Protein AF-A0A5N5G981-F1 (afdb_monomer)

Mean predicted aligned error: 12.9 Å

Nearest PDB structures (foldseek):
  8zf0-assembly1_B  TM=5.538E-01  e=7.766E-05  Oryza sativa Japonica Group
  6q6z-assembly1_A  TM=5.822E-01  e=3.399E-04  Arabidopsis thaliana
  8zwa-assembly1_B  TM=5.893E-01  e=8.242E-04  Arabidopsis thaliana
  8yn1-assembly1_A  TM=5.276E-01  e=4.058E-04  Arabidopsis thaliana
  8zw9-assembly1_B  TM=5.228E-01  e=4.844E-04  Arabidopsis thaliana

Organism: NCBI:txid2448454

Secondary structure (DSSP, 8-state):
-EEETTEEE-HHHHHHHHHHHHHHHHHHHHHHHHTTT-S-EEEEEETHHHHHHHHHHHHHHH-GGGGT---GGGEEEEEES----EEHHHHHHTTTTEEEEEETT-SGGG--S-HHHHHHTGGGHHHHHHHHHHHHHTS-HHHHHT-TT-EE--SEEEEEE---TT--S----EEEEE-S-TTT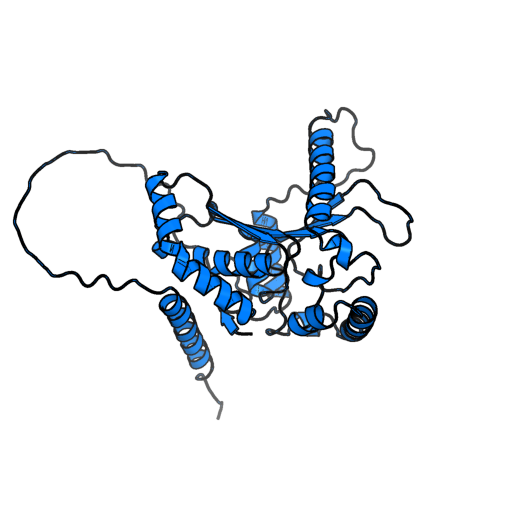T-S----TTHHHHTSHHHHHHHHHHHHHHHHHHHHS---S--SS--------HHHHHHHHHHHHHHTT-TT---TTS---S----PPPPPP--------------------HHHHHHHHHHHHHHHHHHTT-S----

Foldseek 3Di:
DDDFPLADWDPVLLVLLQVCCQVCLVVQLCVCVVVPVPAAAEFEDAEASLLNSLSNLVLCLVCVVSSNNRHNQRAAYERELYAQTIFLLQQLVCQNRYEYEFEDQAQRQQAQDDPVVCVVCVVVNLVVLVVRLVVLVPDDPLNQQQDRNRGGDHHKYWYWYQDDPPDDDGHQTDTDIDRCFPCPSNHRDRDPCNVVRSDPVNSVVSVVSNVVVVVVVVPDPCPDDDPDPDPDPPDDPVNRSQVRLVRSVVSVRRSRDHPPVDDDPPPDDDDDDDDDDDDDDDDDDDDDDDPPPDRVCVVSVVSSVVVVVVVVVVVPDDDDD

Radius of gyration: 23.29 Å; Cα contacts (8 Å, |Δi|>4): 456; chains: 1; bounding box: 64×63×79 Å

Structure (mmCIF, N/CA/C/O backbone):
data_AF-A0A5N5G981-F1
#
_entry.id   AF-A0A5N5G981-F1
#
loop_
_atom_site.group_PDB
_atom_site.id
_atom_site.type_symbol
_atom_site.label_atom_id
_atom_site.label_alt_id
_atom_site.label_comp_id
_atom_site.label_asym_id
_atom_site.label_entity_id
_atom_site.label_seq_id
_atom_site.pdbx_PDB_ins_code
_atom_site.Cartn_x
_atom_site.Cartn_y
_atom_site.Cartn_z
_atom_site.occupancy
_atom_site.B_iso_or_equiv
_atom_site.auth_seq_id
_atom_site.auth_comp_id
_atom_site.auth_asym_id
_atom_site.auth_atom_id
_atom_site.pdbx_PDB_model_num
ATOM 1 N N . MET A 1 1 ? 10.216 -9.646 10.677 1.00 73.81 1 MET A N 1
ATOM 2 C CA . MET A 1 1 ? 8.779 -9.770 10.333 1.00 73.81 1 MET A CA 1
ATOM 3 C C . MET A 1 1 ? 8.029 -10.200 11.578 1.00 73.81 1 MET A C 1
ATOM 5 O O . MET A 1 1 ? 8.658 -10.778 12.456 1.00 73.81 1 MET A O 1
ATOM 9 N N . GLN A 1 2 ? 6.739 -9.904 11.667 1.00 81.94 2 GLN A N 1
ATOM 10 C CA . GLN A 1 2 ? 5.900 -10.198 12.829 1.00 81.94 2 GLN A CA 1
ATOM 11 C C . GLN A 1 2 ? 4.542 -10.714 12.356 1.00 81.94 2 GLN A C 1
ATOM 13 O O . GLN A 1 2 ? 4.050 -10.233 11.341 1.00 81.94 2 GLN A O 1
ATOM 18 N N . MET A 1 3 ? 3.978 -11.709 13.040 1.00 84.50 3 MET A N 1
ATOM 19 C CA . MET A 1 3 ? 2.654 -12.245 12.707 1.00 84.50 3 MET A CA 1
ATOM 20 C C . MET A 1 3 ? 1.572 -11.270 13.181 1.00 84.50 3 MET A C 1
ATOM 22 O O . MET A 1 3 ? 1.704 -10.740 14.283 1.00 84.50 3 MET A O 1
ATOM 26 N N . PHE A 1 4 ? 0.578 -10.978 12.346 1.00 84.00 4 PHE A N 1
ATOM 27 C CA . PHE A 1 4 ? -0.475 -10.005 12.626 1.00 84.00 4 PHE A CA 1
ATOM 28 C C . PHE A 1 4 ? -1.693 -10.246 11.723 1.00 84.00 4 PHE A C 1
ATOM 30 O O . PHE A 1 4 ? -1.530 -10.337 10.506 1.00 84.00 4 PHE A O 1
ATOM 37 N N . ASP A 1 5 ? -2.886 -10.325 12.314 1.00 82.38 5 ASP A N 1
ATOM 38 C CA . ASP A 1 5 ? -4.176 -10.536 11.637 1.00 82.38 5 ASP A CA 1
ATOM 39 C C . ASP A 1 5 ? -4.194 -11.770 10.711 1.00 82.38 5 ASP A C 1
ATOM 41 O O . ASP A 1 5 ? -4.632 -11.743 9.564 1.00 82.38 5 ASP A O 1
ATOM 45 N N . GLY A 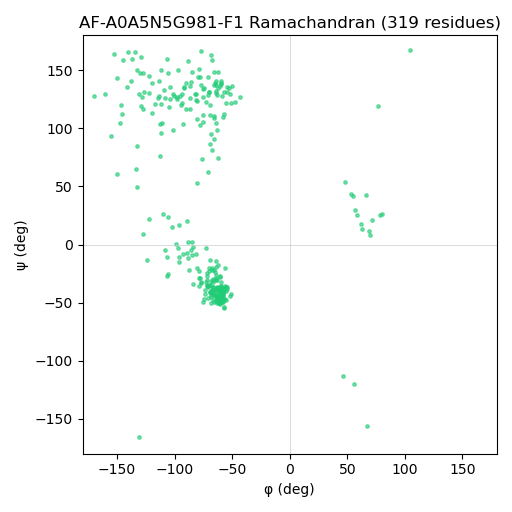1 6 ? -3.625 -12.875 11.188 1.00 83.06 6 GLY A N 1
ATOM 46 C CA . GLY A 1 6 ? -3.488 -14.104 10.409 1.00 83.06 6 GLY A CA 1
ATOM 47 C C . GLY A 1 6 ? -2.493 -14.000 9.248 1.00 83.06 6 GLY A C 1
ATOM 48 O O . GLY A 1 6 ? -2.450 -14.886 8.406 1.00 83.06 6 GLY A O 1
ATOM 49 N N . GLY A 1 7 ? -1.677 -12.950 9.162 1.00 87.44 7 GLY A N 1
ATOM 50 C CA . GLY A 1 7 ? -0.614 -12.801 8.166 1.00 87.44 7 GLY A CA 1
ATOM 51 C C . GLY A 1 7 ? 0.726 -12.407 8.779 1.00 87.44 7 GLY A C 1
ATOM 52 O O . GLY A 1 7 ? 0.932 -12.498 9.987 1.00 87.44 7 GLY A O 1
ATOM 53 N N . TYR A 1 8 ? 1.660 -11.959 7.942 1.00 90.81 8 TYR A N 1
ATOM 54 C CA . TYR A 1 8 ? 2.961 -11.438 8.359 1.00 90.81 8 TYR A CA 1
ATOM 55 C C . TYR A 1 8 ? 3.126 -9.994 7.911 1.00 90.81 8 TYR A C 1
ATOM 57 O O . TYR A 1 8 ? 2.806 -9.640 6.784 1.00 90.81 8 TYR A O 1
ATOM 65 N N . VAL A 1 9 ? 3.699 -9.161 8.771 1.00 92.44 9 VAL A N 1
ATOM 66 C CA . VAL A 1 9 ? 3.981 -7.753 8.484 1.00 92.44 9 VAL A CA 1
ATOM 67 C C . VAL A 1 9 ? 5.429 -7.388 8.795 1.00 92.44 9 VAL A C 1
ATOM 69 O O . VAL A 1 9 ? 6.156 -8.090 9.517 1.00 92.44 9 VAL A O 1
ATOM 72 N N . HIS A 1 10 ? 5.892 -6.274 8.234 1.00 91.44 10 HIS A N 1
ATOM 73 C CA . HIS A 1 10 ? 7.219 -5.749 8.523 1.00 91.44 10 HIS A CA 1
ATOM 74 C C . HIS A 1 10 ? 7.284 -5.211 9.961 1.00 91.44 10 HIS A C 1
ATOM 76 O O . HIS A 1 10 ? 6.603 -4.254 10.311 1.00 91.44 10 HIS A O 1
ATOM 82 N N . HIS A 1 11 ? 8.176 -5.774 10.783 1.00 90.50 11 HIS A N 1
ATOM 83 C CA . HIS A 1 11 ? 8.250 -5.481 12.222 1.00 90.50 11 HIS A CA 1
ATOM 84 C C . HIS A 1 11 ? 8.529 -4.001 12.532 1.00 90.50 11 HIS A C 1
ATOM 86 O O . HIS A 1 11 ? 7.845 -3.411 13.360 1.00 90.50 11 HIS A O 1
ATOM 92 N N . GLY A 1 12 ? 9.507 -3.393 11.847 1.00 91.12 12 GLY A N 1
ATOM 93 C CA . GLY A 1 12 ? 9.835 -1.972 12.030 1.00 91.12 12 GLY A CA 1
ATOM 94 C C . GLY A 1 12 ? 8.661 -1.045 11.701 1.00 91.12 12 GLY A C 1
ATOM 95 O O . GLY A 1 12 ? 8.263 -0.248 12.539 1.00 91.12 12 GLY A O 1
ATOM 96 N N . LEU A 1 13 ? 8.051 -1.216 10.522 1.00 93.69 13 LEU A N 1
ATOM 97 C CA . LEU A 1 13 ? 6.881 -0.443 10.096 1.00 93.69 13 LEU A CA 1
ATOM 98 C C . LEU A 1 13 ? 5.681 -0.619 11.028 1.00 93.69 13 LEU A C 1
ATOM 100 O O . LEU A 1 13 ? 5.008 0.362 11.328 1.00 93.69 13 LEU A O 1
ATOM 104 N N . LEU A 1 14 ? 5.437 -1.841 11.518 1.00 93.75 14 LEU A N 1
ATOM 105 C CA . LEU A 1 14 ? 4.373 -2.095 12.487 1.00 93.75 14 LEU A CA 1
ATOM 106 C C . LEU A 1 14 ? 4.627 -1.331 13.793 1.00 93.75 14 LEU A C 1
ATOM 108 O O . LEU A 1 14 ? 3.728 -0.661 14.286 1.00 93.75 14 LEU A O 1
ATOM 112 N N . LYS A 1 15 ? 5.855 -1.377 14.325 1.00 94.12 15 LYS A N 1
ATOM 113 C CA . LYS A 1 15 ? 6.229 -0.604 15.519 1.00 94.12 15 LYS A CA 1
ATOM 114 C C . LYS A 1 15 ? 6.020 0.896 15.323 1.00 94.12 15 LYS A C 1
ATOM 116 O O . LYS A 1 15 ? 5.471 1.543 16.207 1.00 94.12 15 LYS A O 1
ATOM 121 N N . SER A 1 16 ? 6.410 1.438 14.170 1.00 95.44 16 SER A N 1
ATOM 122 C CA . SER A 1 16 ? 6.186 2.852 13.846 1.00 95.44 16 SER A CA 1
ATOM 123 C C . SER A 1 16 ? 4.698 3.205 13.765 1.00 95.44 16 SER A C 1
ATOM 125 O O . SER A 1 16 ? 4.302 4.262 14.245 1.00 95.44 16 SER A O 1
ATOM 127 N N . ALA A 1 17 ? 3.868 2.322 13.201 1.00 96.00 17 ALA A N 1
ATOM 128 C CA . ALA A 1 17 ? 2.422 2.526 13.124 1.00 96.00 17 ALA A CA 1
ATOM 129 C C . ALA A 1 17 ? 1.769 2.532 14.515 1.00 96.00 17 ALA A C 1
ATOM 131 O O . ALA A 1 17 ? 0.952 3.401 14.806 1.00 96.00 17 ALA A O 1
ATOM 132 N N . ILE A 1 18 ? 2.165 1.598 15.385 1.00 94.69 18 ILE A N 1
ATOM 133 C CA . ILE A 1 18 ? 1.682 1.525 16.771 1.00 94.69 18 ILE A CA 1
ATOM 134 C C . ILE A 1 18 ? 2.104 2.764 17.556 1.00 94.69 18 ILE A C 1
ATOM 136 O O . ILE A 1 18 ? 1.281 3.360 18.243 1.00 94.69 18 ILE A O 1
ATOM 140 N N . TRP A 1 19 ? 3.366 3.178 17.417 1.00 96.12 19 TRP A N 1
ATOM 141 C CA . TRP A 1 19 ? 3.862 4.392 18.057 1.00 96.12 19 TRP A CA 1
ATOM 142 C C . TRP A 1 19 ? 3.025 5.614 17.659 1.00 96.12 19 TRP A C 1
ATOM 144 O O . TRP A 1 19 ? 2.562 6.340 18.532 1.00 96.12 19 TRP A O 1
ATOM 154 N N . LEU A 1 20 ? 2.730 5.785 16.365 1.00 96.06 20 LEU A N 1
ATOM 155 C CA . LEU A 1 20 ? 1.916 6.907 15.895 1.00 96.06 20 LEU A CA 1
ATOM 156 C C . LEU A 1 20 ? 0.483 6.871 16.455 1.00 96.06 20 LEU A C 1
ATOM 158 O O . LEU A 1 20 ? -0.066 7.913 16.798 1.00 96.06 20 LEU A O 1
ATOM 162 N N . LEU A 1 21 ? -0.117 5.685 16.590 1.00 94.75 21 LEU A N 1
ATOM 163 C CA . LEU A 1 21 ? -1.439 5.528 17.209 1.00 94.75 21 LEU A CA 1
ATOM 164 C C . LEU A 1 21 ? -1.427 5.809 18.717 1.00 94.75 21 LEU A C 1
ATOM 166 O O . LEU A 1 21 ? -2.400 6.351 19.238 1.00 94.75 21 LEU A O 1
ATOM 170 N N . ASN A 1 22 ? -0.347 5.468 19.420 1.00 93.44 22 ASN A N 1
ATOM 171 C CA . ASN A 1 22 ? -0.178 5.807 20.834 1.00 93.44 22 ASN A CA 1
ATOM 172 C C . ASN A 1 22 ? -0.094 7.323 21.056 1.00 93.44 22 ASN A C 1
ATOM 174 O O . ASN A 1 22 ? -0.685 7.822 22.015 1.00 93.44 22 ASN A O 1
ATOM 178 N N . GLU A 1 23 ? 0.589 8.043 20.165 1.00 95.12 23 GLU A N 1
ATOM 179 C CA . GLU A 1 23 ? 0.705 9.501 20.251 1.00 95.12 23 GLU A CA 1
ATOM 180 C C . GLU A 1 23 ? -0.591 10.207 19.822 1.00 95.12 23 GLU A C 1
ATOM 182 O O . GLU A 1 23 ? -1.124 11.034 20.561 1.00 95.12 23 GLU A O 1
ATOM 187 N N . GLU A 1 24 ? -1.153 9.840 18.664 1.00 95.50 24 GLU A N 1
ATOM 188 C CA . GLU A 1 24 ? -2.221 10.616 18.015 1.00 95.50 24 GLU A CA 1
ATOM 189 C C . GLU A 1 24 ? -3.613 9.975 18.070 1.00 95.50 24 GLU A C 1
ATOM 191 O O . GLU A 1 24 ? -4.597 10.596 17.669 1.00 95.50 24 GLU A O 1
ATOM 196 N N . GLY A 1 25 ? -3.756 8.753 18.588 1.00 93.62 25 GLY A N 1
ATOM 197 C CA . GLY A 1 25 ? -5.032 8.028 18.584 1.00 93.62 25 GLY A CA 1
ATOM 198 C C . GLY A 1 25 ? -6.168 8.777 19.288 1.00 93.62 25 GLY A C 1
ATOM 199 O O . GLY A 1 25 ? -7.284 8.834 18.776 1.00 93.62 25 GLY A O 1
ATOM 200 N N . GLU A 1 26 ? -5.886 9.426 20.420 1.00 93.81 26 GLU A N 1
ATOM 201 C CA . GLU A 1 26 ? -6.881 10.248 21.127 1.00 93.81 26 GLU A CA 1
ATOM 202 C C . GLU A 1 26 ? -7.236 11.525 20.353 1.00 93.81 26 GLU A C 1
ATOM 204 O O . GLU A 1 26 ? -8.392 11.948 20.354 1.00 93.81 26 GLU A O 1
ATOM 209 N N . THR A 1 27 ? -6.271 12.129 19.651 1.00 95.19 27 THR A N 1
ATOM 210 C CA . THR A 1 27 ? -6.525 13.272 18.761 1.00 95.19 27 THR A CA 1
ATOM 211 C C . THR A 1 27 ? -7.441 12.861 17.613 1.00 95.19 27 THR A C 1
ATOM 213 O O . THR A 1 27 ? -8.435 13.537 17.358 1.00 95.19 27 THR A O 1
ATOM 216 N N . LEU A 1 28 ? -7.163 11.723 16.969 1.00 95.12 28 LEU A N 1
ATOM 217 C CA . LEU A 1 28 ? -7.983 11.183 15.884 1.00 95.12 28 LEU A CA 1
ATOM 218 C C . LEU A 1 28 ? -9.411 10.872 16.350 1.00 95.12 28 LEU A C 1
ATOM 220 O O . LEU A 1 28 ? -10.370 11.254 15.681 1.00 95.12 28 LEU A O 1
ATOM 224 N N . LYS A 1 29 ? -9.561 10.233 17.517 1.00 94.88 29 LYS A N 1
ATOM 225 C CA . LYS A 1 29 ? -10.868 9.947 18.123 1.00 94.88 29 LYS A CA 1
ATOM 226 C C . LYS A 1 29 ? -11.645 11.227 18.425 1.00 94.88 29 LYS A C 1
ATOM 228 O O . LYS A 1 29 ? -12.830 11.314 18.116 1.00 94.88 29 LYS A O 1
ATOM 233 N N . ARG A 1 30 ? -10.987 12.220 19.026 1.00 95.31 30 ARG A N 1
ATOM 234 C CA . ARG A 1 30 ? -11.604 13.507 19.358 1.00 95.31 30 ARG A CA 1
ATOM 235 C C . ARG A 1 30 ? -12.090 14.224 18.099 1.00 95.31 30 ARG A C 1
ATOM 237 O O . ARG A 1 30 ? -13.263 14.567 18.028 1.00 95.31 30 ARG A O 1
ATOM 244 N N . LEU A 1 31 ? -11.234 14.354 17.082 1.00 94.75 31 LEU A N 1
ATOM 245 C CA . LEU A 1 31 ? -11.592 14.983 15.806 1.00 94.75 31 LEU A CA 1
ATOM 246 C C . LEU A 1 31 ? -12.742 14.260 15.101 1.00 94.75 31 LEU A C 1
ATOM 248 O O . LEU A 1 31 ? -13.586 14.907 14.489 1.00 94.75 31 LEU A O 1
ATOM 252 N N . TRP A 1 32 ? -12.788 12.932 15.179 1.00 94.31 32 TRP A N 1
ATOM 253 C CA . TRP A 1 32 ? -13.887 12.148 14.627 1.00 94.31 32 TRP A CA 1
ATOM 254 C C . TRP A 1 32 ? -15.232 12.489 15.285 1.00 94.31 32 TRP A C 1
ATOM 256 O O . TRP A 1 32 ? -16.210 12.781 14.591 1.00 94.31 32 TRP A O 1
ATOM 266 N N . LEU A 1 33 ? -15.262 12.495 16.620 1.00 94.56 33 LEU A N 1
ATOM 267 C CA . LEU A 1 33 ? -16.474 12.739 17.401 1.00 94.56 33 LEU A CA 1
ATOM 268 C C . LEU A 1 33 ? -16.936 14.200 17.314 1.00 94.56 33 LEU A C 1
ATOM 270 O O . LEU A 1 33 ? -18.111 14.452 17.060 1.00 94.56 33 LEU A O 1
ATOM 274 N N . GLU A 1 34 ? -16.018 15.157 17.466 1.00 94.88 34 GLU A N 1
ATOM 275 C CA . GLU A 1 34 ? -16.322 16.598 17.457 1.00 94.88 34 GLU A CA 1
ATOM 276 C C . GLU A 1 34 ? -16.857 17.080 16.105 1.00 94.88 34 GLU A C 1
ATOM 278 O O . GLU A 1 34 ? -17.696 17.974 16.050 1.00 94.88 34 GLU A O 1
ATOM 283 N N . ASN A 1 35 ? -16.432 16.449 15.009 1.00 91.75 35 ASN A N 1
ATOM 284 C CA . ASN A 1 35 ? -16.909 16.766 13.664 1.00 91.75 35 ASN A CA 1
ATOM 285 C C . ASN A 1 35 ? -18.164 15.967 13.258 1.00 91.75 35 ASN A C 1
ATOM 287 O O . ASN A 1 35 ? -18.449 15.800 12.068 1.00 91.75 35 ASN A O 1
ATOM 291 N N . GLY A 1 36 ? -18.906 15.436 14.235 1.00 91.25 36 GLY A N 1
ATOM 292 C CA . GLY A 1 36 ? -20.190 14.771 14.018 1.00 91.25 36 GLY A CA 1
ATOM 293 C C . GLY A 1 36 ? -20.096 13.410 13.328 1.00 91.25 36 GLY A C 1
ATOM 294 O O . GLY A 1 36 ? -21.077 12.975 12.737 1.00 91.25 36 GLY A O 1
ATOM 295 N N . SER A 1 37 ? -18.939 12.735 13.362 1.00 92.94 37 SER A N 1
ATOM 296 C CA . SER A 1 37 ? -18.765 11.383 12.795 1.00 92.94 37 SER A CA 1
ATOM 297 C C . SER A 1 37 ? -19.133 11.266 11.303 1.00 92.94 37 SER A C 1
ATOM 299 O O . SER A 1 37 ? -19.561 10.218 10.800 1.00 92.94 37 SER A O 1
ATOM 301 N N . ASN A 1 38 ? -18.962 12.363 10.560 1.00 90.12 38 ASN A N 1
ATOM 302 C CA . ASN A 1 38 ? -19.421 12.455 9.176 1.00 90.12 38 ASN A CA 1
ATOM 303 C C . ASN A 1 38 ? -18.309 12.383 8.128 1.00 90.12 38 ASN A C 1
ATOM 305 O O . ASN A 1 38 ? -18.579 11.905 7.029 1.00 90.12 38 ASN A O 1
ATOM 309 N N . TYR A 1 39 ? -17.079 12.750 8.480 1.00 92.50 39 TYR A N 1
ATOM 310 C CA . TYR A 1 39 ? -15.947 12.824 7.553 1.00 92.50 39 TYR A CA 1
ATOM 311 C C . TYR A 1 39 ? -15.337 11.461 7.189 1.00 92.50 39 TYR A C 1
ATOM 313 O O . TYR A 1 39 ? -15.578 10.451 7.839 1.00 92.50 39 TYR A O 1
ATOM 321 N N . ASP A 1 40 ? -14.502 11.432 6.156 1.00 94.12 40 ASP A N 1
ATOM 322 C CA . ASP A 1 40 ? -13.654 10.272 5.884 1.00 94.12 40 ASP A CA 1
ATOM 323 C C . ASP A 1 40 ? -12.345 10.390 6.682 1.00 94.12 40 ASP A C 1
ATOM 325 O O . ASP A 1 40 ? -11.719 11.451 6.728 1.00 94.12 40 ASP A O 1
ATOM 329 N N . MET A 1 41 ? -11.905 9.286 7.286 1.00 95.38 41 MET A N 1
ATOM 330 C CA . MET A 1 41 ? -10.601 9.172 7.934 1.00 95.38 41 MET A CA 1
ATOM 331 C C . MET A 1 41 ? -9.594 8.619 6.925 1.00 95.38 41 MET A C 1
ATOM 333 O O . MET A 1 41 ? -9.594 7.429 6.602 1.00 95.38 41 MET A O 1
ATOM 337 N N . VAL A 1 42 ? -8.741 9.501 6.405 1.00 97.12 42 VAL A N 1
ATOM 338 C CA . VAL A 1 42 ? -7.805 9.174 5.325 1.00 97.12 42 VAL A CA 1
ATOM 339 C C . VAL A 1 42 ? -6.367 9.192 5.830 1.00 97.12 42 VAL A C 1
ATOM 341 O O . VAL A 1 42 ? -5.863 10.225 6.262 1.00 97.12 42 VAL A O 1
ATOM 344 N N . PHE A 1 43 ? -5.681 8.059 5.702 1.00 97.81 43 PHE A N 1
ATOM 345 C CA . PHE A 1 43 ? -4.252 7.942 5.973 1.00 97.81 43 PHE A CA 1
ATOM 346 C C . PHE A 1 43 ? -3.465 7.963 4.668 1.00 97.81 43 PHE A C 1
ATOM 348 O O . PHE A 1 43 ? -3.730 7.179 3.761 1.00 97.81 43 PHE A O 1
ATOM 355 N N . ALA A 1 44 ? -2.465 8.828 4.558 1.00 97.38 44 ALA A N 1
ATOM 356 C CA . ALA A 1 44 ? -1.619 8.891 3.375 1.00 97.38 44 ALA A CA 1
ATOM 357 C C . ALA A 1 44 ? -0.146 8.806 3.759 1.00 97.38 44 ALA A C 1
ATOM 359 O O . ALA A 1 44 ? 0.267 9.269 4.821 1.00 97.38 44 ALA A O 1
ATOM 360 N N . GLY A 1 45 ? 0.650 8.211 2.881 1.00 96.56 45 GLY A N 1
ATOM 361 C CA . GLY A 1 45 ? 2.092 8.146 3.047 1.00 96.56 45 GLY A CA 1
ATOM 362 C C . GLY A 1 45 ? 2.798 8.046 1.706 1.00 96.56 45 GLY A C 1
ATOM 363 O O . GLY A 1 45 ? 2.182 7.723 0.689 1.00 96.56 45 GLY A O 1
ATOM 364 N N . HIS A 1 46 ? 4.100 8.323 1.725 1.00 95.50 46 HIS A N 1
ATOM 365 C CA . HIS A 1 46 ? 5.013 8.096 0.605 1.00 95.50 46 HIS A CA 1
ATOM 366 C C . HIS A 1 46 ? 6.161 7.176 1.030 1.00 95.50 46 HIS A C 1
ATOM 368 O O . HIS A 1 46 ? 6.616 7.236 2.176 1.00 95.50 46 HIS A O 1
ATOM 374 N N . SER A 1 47 ? 6.633 6.322 0.115 1.00 92.19 47 SER A N 1
ATOM 375 C CA . SER A 1 47 ? 7.797 5.457 0.319 1.00 92.19 47 SER A CA 1
ATOM 376 C C . SER A 1 47 ? 7.652 4.565 1.564 1.00 92.19 47 SER A C 1
ATOM 378 O O . SER A 1 47 ? 6.708 3.777 1.687 1.00 92.19 47 SER A O 1
ATOM 380 N N . LEU A 1 48 ? 8.569 4.695 2.523 1.00 91.38 48 LEU A N 1
ATOM 381 C CA . LEU A 1 48 ? 8.520 4.019 3.815 1.00 91.38 48 LEU A CA 1
ATOM 382 C C . LEU A 1 48 ? 7.277 4.407 4.631 1.00 91.38 48 LEU A C 1
ATOM 384 O O . LEU A 1 48 ? 6.643 3.547 5.246 1.00 91.38 48 LEU A O 1
ATOM 388 N N . GLY A 1 49 ? 6.906 5.689 4.591 1.00 94.81 49 GLY A N 1
ATOM 389 C CA . GLY A 1 49 ? 5.736 6.231 5.280 1.00 94.81 49 GLY A CA 1
ATOM 390 C C . GLY A 1 49 ? 4.429 5.626 4.774 1.00 94.81 49 GLY A C 1
ATOM 391 O O . GLY A 1 49 ? 3.513 5.420 5.561 1.00 94.81 49 GLY A O 1
ATOM 392 N N . SER A 1 50 ? 4.359 5.231 3.500 1.00 95.44 50 SER A N 1
ATOM 393 C CA . SER A 1 50 ? 3.216 4.487 2.947 1.00 95.44 50 SER A CA 1
ATOM 394 C C . SER A 1 50 ? 3.024 3.136 3.617 1.00 95.44 50 SER A C 1
ATOM 396 O O . SER A 1 50 ? 1.898 2.721 3.866 1.00 95.44 50 SER A O 1
ATOM 398 N N . GLY A 1 51 ? 4.125 2.443 3.922 1.00 94.88 51 GLY A N 1
ATOM 399 C CA . GLY A 1 51 ? 4.076 1.168 4.627 1.00 94.88 51 GLY A CA 1
ATOM 400 C C . GLY A 1 51 ? 3.578 1.330 6.066 1.00 94.88 51 GLY A C 1
ATOM 401 O O . GLY A 1 51 ? 2.797 0.503 6.533 1.00 94.88 51 GLY A O 1
ATOM 402 N N . VAL A 1 52 ? 3.977 2.417 6.737 1.00 96.81 52 VAL A N 1
ATOM 403 C CA . VAL A 1 52 ? 3.470 2.785 8.070 1.00 96.81 52 VAL A CA 1
ATOM 404 C C . VAL A 1 52 ? 1.984 3.141 8.007 1.00 96.81 52 VAL A C 1
ATOM 406 O O . VAL A 1 52 ? 1.204 2.573 8.763 1.00 96.81 52 VAL A O 1
ATOM 409 N N . ALA A 1 53 ? 1.573 4.008 7.075 1.00 97.69 53 ALA A N 1
ATOM 410 C CA . ALA A 1 53 ? 0.178 4.412 6.888 1.00 97.69 53 ALA A CA 1
ATOM 411 C C . ALA A 1 53 ? -0.735 3.216 6.569 1.00 97.69 53 ALA A C 1
ATOM 413 O O . ALA A 1 53 ? -1.829 3.104 7.123 1.00 97.69 53 ALA A O 1
ATOM 414 N N . ALA A 1 54 ? -0.265 2.286 5.733 1.00 97.38 54 ALA A N 1
ATOM 415 C CA . ALA A 1 54 ? -0.984 1.059 5.419 1.00 97.38 54 ALA A CA 1
ATOM 416 C C . ALA A 1 54 ? -1.196 0.193 6.668 1.00 97.38 54 ALA A C 1
ATOM 418 O O . ALA A 1 54 ? -2.325 -0.191 6.953 1.00 97.38 54 ALA A O 1
ATOM 419 N N . LEU A 1 55 ? -0.144 -0.081 7.450 1.00 96.94 55 LEU A N 1
ATOM 420 C CA . LEU A 1 55 ? -0.266 -0.890 8.670 1.00 96.94 55 LEU A CA 1
ATOM 421 C C . LEU A 1 55 ? -1.088 -0.194 9.759 1.00 96.94 55 LEU A C 1
ATOM 423 O O . LEU A 1 55 ? -1.870 -0.853 10.440 1.00 96.94 55 LEU A O 1
ATOM 427 N N . LEU A 1 56 ? -0.967 1.128 9.884 1.00 96.06 56 LEU A N 1
ATOM 428 C CA . LEU A 1 56 ? -1.814 1.929 10.760 1.00 96.06 56 LEU A CA 1
ATOM 429 C C . LEU A 1 56 ? -3.287 1.759 10.381 1.00 96.06 56 LEU A C 1
ATOM 431 O O . LEU A 1 56 ? -4.111 1.471 11.243 1.00 96.06 56 LEU A O 1
ATOM 435 N N . THR A 1 57 ? -3.604 1.844 9.089 1.00 97.00 57 THR A N 1
ATOM 436 C CA . THR A 1 57 ? -4.967 1.644 8.577 1.00 97.00 57 THR A CA 1
ATOM 437 C C . THR A 1 57 ? -5.502 0.262 8.931 1.00 97.00 57 THR A C 1
ATOM 439 O O . THR A 1 57 ? -6.639 0.149 9.382 1.00 97.00 57 THR A O 1
ATOM 442 N N . VAL A 1 58 ? -4.682 -0.784 8.788 1.00 95.75 58 VAL A N 1
ATOM 443 C CA . VAL A 1 58 ? -5.076 -2.144 9.178 1.00 95.75 58 VAL A CA 1
ATOM 444 C C . VAL A 1 58 ? -5.436 -2.213 10.669 1.00 95.75 58 VAL A C 1
ATOM 446 O O . VAL A 1 58 ? -6.484 -2.753 11.019 1.00 95.75 58 VAL A O 1
ATOM 449 N N . ILE A 1 59 ? -4.611 -1.631 11.549 1.00 94.62 59 ILE A N 1
ATOM 450 C CA . ILE A 1 59 ? -4.879 -1.603 12.997 1.00 94.62 59 ILE A CA 1
ATOM 451 C C . ILE A 1 59 ? -6.193 -0.867 13.290 1.00 94.62 59 ILE A C 1
ATOM 453 O O . ILE A 1 59 ? -7.030 -1.378 14.032 1.00 94.62 59 ILE A O 1
ATOM 457 N N . VAL A 1 60 ? -6.396 0.306 12.685 1.00 94.12 60 VAL A N 1
ATOM 458 C CA . VAL A 1 60 ? -7.597 1.134 12.876 1.00 94.12 60 VAL A CA 1
ATOM 459 C C . VAL A 1 60 ? -8.864 0.403 12.442 1.00 94.12 60 VAL A C 1
ATOM 461 O O . VAL A 1 60 ? -9.853 0.387 13.171 1.00 94.12 60 VAL A O 1
ATOM 464 N N . VAL A 1 61 ? -8.834 -0.246 11.280 1.00 94.19 61 VAL A N 1
ATOM 465 C CA . VAL A 1 61 ? -9.990 -0.969 10.738 1.00 94.19 61 VAL A CA 1
ATOM 466 C C . VAL A 1 61 ? -10.352 -2.194 11.585 1.00 94.19 61 VAL A C 1
ATOM 468 O O . VAL A 1 61 ? -11.533 -2.532 11.697 1.00 94.19 61 VAL A O 1
ATOM 471 N N . ASN A 1 62 ? -9.368 -2.826 12.226 1.00 91.31 62 ASN A N 1
ATOM 472 C CA . ASN A 1 62 ? -9.600 -3.960 13.125 1.00 91.31 62 ASN A CA 1
ATOM 473 C C . ASN A 1 62 ? -10.064 -3.537 14.529 1.00 91.31 62 ASN A C 1
ATOM 475 O O . ASN A 1 62 ? -10.661 -4.342 15.240 1.00 91.31 62 ASN A O 1
ATOM 479 N N . HIS A 1 63 ? -9.825 -2.284 14.925 1.00 90.38 63 HIS A N 1
ATOM 480 C CA . HIS A 1 63 ? -10.088 -1.767 16.274 1.00 90.38 63 HIS A CA 1
ATOM 481 C C . HIS A 1 63 ? -10.829 -0.428 16.240 1.00 90.38 63 HIS A C 1
ATOM 483 O O . HIS A 1 63 ? -10.440 0.556 16.875 1.00 90.38 63 HIS A O 1
ATOM 489 N N . ARG A 1 64 ? -11.914 -0.388 15.464 1.00 90.81 64 ARG A N 1
ATOM 490 C CA . ARG A 1 64 ? -12.723 0.818 15.222 1.00 90.81 64 ARG A CA 1
ATOM 491 C C . ARG A 1 64 ? -13.312 1.389 16.511 1.00 90.81 64 ARG A C 1
ATOM 493 O O . ARG A 1 64 ? -13.421 2.604 16.651 1.00 90.81 64 ARG A O 1
ATOM 500 N N . ASP A 1 65 ? -13.627 0.529 17.476 1.00 88.12 65 ASP A N 1
ATOM 501 C CA . ASP A 1 65 ? -14.121 0.883 18.811 1.00 88.12 65 ASP A CA 1
ATOM 502 C C . ASP A 1 65 ? -13.177 1.845 19.552 1.00 88.12 65 ASP A C 1
ATOM 504 O O . ASP A 1 65 ? -13.621 2.789 20.211 1.00 88.12 65 ASP A O 1
ATOM 508 N N . ARG A 1 66 ? -11.863 1.679 19.372 1.00 86.75 66 ARG A N 1
ATOM 509 C CA . ARG A 1 66 ? -10.839 2.522 20.004 1.00 86.75 66 ARG A CA 1
ATOM 510 C C . ARG A 1 66 ? -10.792 3.938 19.441 1.00 86.75 66 ARG A C 1
ATOM 512 O O . ARG A 1 66 ? -10.366 4.843 20.150 1.00 86.75 66 ARG A O 1
ATOM 519 N N . LEU A 1 67 ? -11.274 4.143 18.216 1.00 87.81 67 LEU A N 1
ATOM 520 C CA . LEU A 1 67 ? -11.322 5.441 17.537 1.00 87.81 67 LEU A CA 1
ATOM 521 C C . LEU A 1 67 ? -12.736 6.032 17.468 1.00 87.81 67 LEU A C 1
ATOM 523 O O . LEU A 1 67 ? -13.018 6.867 16.617 1.00 87.81 67 LEU A O 1
ATOM 527 N N . GLY A 1 68 ? -13.629 5.636 18.380 1.00 85.56 68 GLY A N 1
ATOM 528 C CA . GLY A 1 68 ? -14.991 6.179 18.424 1.00 85.56 68 GLY A CA 1
ATOM 529 C C . GLY A 1 68 ? -15.935 5.546 17.400 1.00 85.56 68 GLY A C 1
ATOM 530 O O . GLY A 1 68 ? -16.898 6.179 16.983 1.00 85.56 68 GLY A O 1
ATOM 531 N N . GLY A 1 69 ? -15.659 4.306 16.985 1.00 90.56 69 GLY A N 1
ATOM 532 C CA . GLY A 1 69 ? -16.569 3.504 16.168 1.00 90.56 69 GLY A CA 1
ATOM 533 C C . GLY A 1 69 ? -16.585 3.864 14.683 1.00 90.56 69 GLY A C 1
ATOM 534 O O . GLY A 1 69 ? -17.586 3.603 14.023 1.00 90.56 69 GLY A O 1
ATOM 535 N N . VAL A 1 70 ? -15.505 4.448 14.143 1.00 93.19 70 VAL A N 1
ATOM 536 C CA . VAL A 1 70 ? -15.426 4.853 12.724 1.00 93.19 70 VAL A CA 1
ATOM 537 C C . VAL A 1 70 ? -15.817 3.680 11.813 1.00 93.19 70 VAL A C 1
ATOM 539 O O . VAL A 1 70 ? -15.171 2.631 11.875 1.00 93.19 70 VAL A O 1
ATOM 542 N N . PRO A 1 71 ? -16.844 3.805 10.953 1.00 93.69 71 PRO A N 1
ATOM 543 C CA . PRO A 1 71 ? -17.218 2.748 10.020 1.00 93.69 71 PRO A CA 1
ATOM 544 C C . PRO A 1 71 ? -16.072 2.402 9.065 1.00 93.69 71 PRO A C 1
ATOM 546 O O . PRO A 1 71 ? -15.399 3.296 8.554 1.00 93.69 71 PRO A O 1
ATOM 549 N N . ARG A 1 72 ? -15.880 1.110 8.750 1.00 93.75 72 ARG A N 1
ATOM 550 C CA . ARG A 1 72 ? -14.819 0.661 7.823 1.00 93.75 72 ARG A CA 1
ATOM 551 C C . ARG A 1 72 ? -14.888 1.382 6.472 1.00 93.75 72 ARG A C 1
ATOM 553 O O . ARG A 1 72 ? -13.852 1.741 5.929 1.00 93.75 72 ARG A O 1
ATOM 560 N N . CYS A 1 73 ? -16.095 1.641 5.965 1.00 92.31 73 CYS A N 1
ATOM 561 C CA . CYS A 1 73 ? -16.318 2.323 4.687 1.00 92.31 73 CYS A CA 1
ATOM 562 C C . CYS A 1 73 ? -15.817 3.780 4.646 1.00 92.31 73 CYS A C 1
ATOM 564 O O . CYS A 1 73 ? -15.607 4.305 3.553 1.00 92.31 73 CYS A O 1
ATOM 566 N N . LYS A 1 74 ? -15.602 4.413 5.808 1.00 94.81 74 LYS A N 1
ATOM 567 C CA . LYS A 1 74 ? -15.074 5.779 5.941 1.00 94.81 74 LYS A CA 1
ATOM 568 C C . LYS A 1 74 ? -13.571 5.824 6.206 1.00 94.81 74 LYS A C 1
ATOM 570 O O . LYS A 1 74 ? -13.002 6.908 6.283 1.00 94.81 74 LYS A O 1
ATOM 575 N N . VAL A 1 75 ? -12.911 4.674 6.347 1.00 96.62 75 VAL A N 1
ATOM 576 C CA . VAL A 1 75 ? -11.457 4.604 6.518 1.00 96.62 75 VAL A CA 1
ATOM 577 C C . VAL A 1 75 ? -10.811 4.300 5.172 1.00 96.62 75 VAL A C 1
ATOM 579 O O . VAL A 1 75 ? -11.139 3.305 4.527 1.00 96.62 75 VAL A O 1
ATOM 582 N N . ARG A 1 76 ? -9.870 5.142 4.742 1.00 97.31 76 ARG A N 1
ATOM 583 C CA . ARG A 1 76 ? -9.124 4.943 3.491 1.00 97.31 76 ARG A CA 1
ATOM 584 C C . ARG A 1 76 ? -7.633 5.131 3.710 1.00 97.31 76 ARG A C 1
ATOM 586 O O . ARG A 1 76 ? -7.217 5.944 4.531 1.00 97.31 76 ARG A O 1
ATOM 593 N N . CYS A 1 77 ? -6.828 4.434 2.916 1.00 98.25 77 CYS A N 1
ATOM 594 C CA . CYS A 1 77 ? -5.391 4.649 2.859 1.00 98.25 77 CYS A CA 1
ATOM 595 C C . CYS A 1 77 ? -4.908 4.891 1.434 1.00 98.25 77 CYS A C 1
ATOM 597 O O . CYS A 1 77 ? -5.211 4.098 0.545 1.00 98.25 77 CYS A O 1
ATOM 599 N N . TYR A 1 78 ? -4.109 5.938 1.234 1.00 97.75 78 TYR A N 1
ATOM 600 C CA . TYR A 1 78 ? -3.392 6.196 -0.011 1.00 97.75 78 TYR A CA 1
ATOM 601 C C . TYR A 1 78 ? -1.889 6.013 0.202 1.00 97.75 78 TYR A C 1
ATOM 603 O O . TYR A 1 78 ? -1.204 6.842 0.801 1.00 97.75 78 TYR A O 1
ATOM 611 N N . ALA A 1 79 ? -1.379 4.893 -0.294 1.00 97.06 79 ALA A N 1
ATOM 612 C CA . ALA A 1 79 ? -0.002 4.463 -0.136 1.00 97.06 79 ALA A CA 1
ATOM 613 C C . ALA A 1 79 ? 0.784 4.768 -1.425 1.00 97.06 79 ALA A C 1
ATOM 615 O O . ALA A 1 79 ? 0.707 4.036 -2.409 1.00 97.06 79 ALA A O 1
ATOM 616 N N . LEU A 1 80 ? 1.534 5.871 -1.454 1.00 96.25 80 LEU A N 1
ATOM 617 C CA . LEU A 1 80 ? 2.281 6.304 -2.641 1.00 96.25 80 LEU A CA 1
ATOM 618 C C . LEU A 1 80 ? 3.660 5.637 -2.672 1.00 96.25 80 LEU A C 1
ATOM 620 O O . LEU A 1 80 ? 4.410 5.741 -1.703 1.00 96.25 80 LEU A O 1
ATOM 624 N N . ALA A 1 81 ? 4.018 4.963 -3.763 1.00 93.75 81 ALA A N 1
ATOM 625 C CA . ALA A 1 81 ? 5.289 4.241 -3.894 1.00 93.75 81 ALA A CA 1
ATOM 626 C C . ALA A 1 81 ? 5.604 3.328 -2.683 1.00 93.75 81 ALA A C 1
ATOM 628 O O . ALA A 1 81 ? 6.643 3.483 -2.038 1.00 93.75 81 ALA A O 1
ATOM 629 N N . PRO A 1 82 ? 4.690 2.421 -2.284 1.00 93.44 82 PRO A N 1
ATOM 630 C CA . PRO A 1 82 ? 4.785 1.750 -0.996 1.00 93.44 82 PRO A CA 1
ATOM 631 C C . PRO A 1 82 ? 5.915 0.728 -0.916 1.00 93.44 82 PRO A C 1
ATOM 633 O O . PRO A 1 82 ? 6.154 -0.049 -1.842 1.00 93.44 82 PRO A O 1
ATOM 636 N N . ALA A 1 83 ? 6.533 0.647 0.261 1.00 91.19 83 ALA A N 1
ATOM 637 C CA . ALA A 1 83 ? 7.335 -0.509 0.634 1.00 91.19 83 ALA A CA 1
ATOM 638 C C . ALA A 1 83 ? 6.470 -1.770 0.778 1.00 91.19 83 ALA A C 1
ATOM 640 O O . ALA A 1 83 ? 5.319 -1.714 1.217 1.00 91.19 83 ALA A O 1
ATOM 641 N N . ARG A 1 84 ? 7.057 -2.934 0.478 1.00 90.88 84 ARG A N 1
ATOM 642 C CA . ARG A 1 84 ? 6.435 -4.226 0.783 1.00 90.88 84 ARG A CA 1
ATOM 643 C C . ARG A 1 84 ? 6.337 -4.404 2.301 1.00 90.88 84 ARG A C 1
ATOM 645 O O . ARG A 1 84 ? 7.358 -4.571 2.968 1.00 90.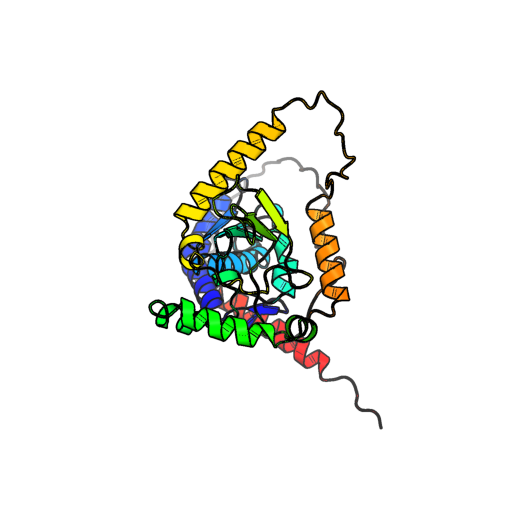88 84 ARG A O 1
ATOM 652 N N . CYS A 1 85 ? 5.127 -4.343 2.855 1.00 92.50 85 CYS A N 1
ATOM 653 C CA . CYS A 1 85 ? 4.924 -4.241 4.305 1.00 92.50 85 CYS A CA 1
ATOM 654 C C . CYS A 1 85 ? 4.051 -5.339 4.924 1.00 92.50 85 CYS A C 1
ATOM 656 O O . CYS A 1 85 ? 4.081 -5.483 6.147 1.00 92.50 85 CYS A O 1
ATOM 658 N N . MET A 1 86 ? 3.328 -6.129 4.126 1.00 92.88 86 MET A N 1
ATOM 659 C CA . MET A 1 86 ? 2.403 -7.162 4.613 1.00 92.88 86 MET A CA 1
ATOM 660 C C . MET A 1 86 ? 2.375 -8.390 3.700 1.00 92.88 86 MET A C 1
ATOM 662 O O . MET A 1 86 ? 2.762 -8.299 2.541 1.00 92.88 86 MET A O 1
ATOM 666 N N . SER A 1 87 ? 1.949 -9.542 4.204 1.00 92.12 87 SER A N 1
ATOM 667 C CA . SER A 1 87 ? 1.808 -10.774 3.430 1.00 92.12 87 SER A CA 1
ATOM 668 C C . SER A 1 87 ? 0.670 -10.666 2.415 1.00 92.12 87 SER A C 1
ATOM 670 O O . SER A 1 87 ? -0.196 -9.792 2.498 1.00 92.12 87 SER A O 1
ATOM 672 N N . LEU A 1 88 ? 0.672 -11.572 1.437 1.00 90.50 88 LEU A N 1
ATOM 673 C CA . LEU A 1 88 ? -0.262 -11.527 0.316 1.00 90.50 88 LEU A CA 1
ATOM 674 C C . LEU A 1 88 ? -1.728 -11.611 0.752 1.00 90.50 88 LEU A C 1
ATOM 676 O O . LEU A 1 88 ? -2.563 -10.876 0.234 1.00 90.50 88 LEU A O 1
ATOM 680 N N . ASN A 1 89 ? -2.035 -12.459 1.736 1.00 90.69 89 ASN A N 1
ATOM 681 C CA . ASN A 1 89 ? -3.384 -12.583 2.285 1.00 90.69 89 ASN A CA 1
ATOM 682 C C . ASN A 1 89 ? -3.891 -11.250 2.864 1.00 90.69 89 ASN A C 1
ATOM 684 O O . ASN A 1 89 ? -5.013 -10.857 2.562 1.00 90.69 89 ASN A O 1
ATOM 688 N N . LEU A 1 90 ? -3.049 -10.510 3.594 1.00 92.50 90 LEU A N 1
ATOM 689 C CA . LEU A 1 90 ? -3.395 -9.187 4.126 1.00 92.50 90 LEU A CA 1
ATOM 690 C C . LEU A 1 90 ? -3.543 -8.151 3.006 1.00 92.50 90 LEU A C 1
ATOM 692 O O . LEU A 1 90 ? -4.502 -7.384 2.992 1.00 92.50 90 LEU A O 1
ATOM 696 N N . ALA A 1 91 ? -2.630 -8.149 2.031 1.00 93.25 91 ALA A N 1
ATOM 697 C CA . ALA A 1 91 ? -2.698 -7.223 0.903 1.00 93.25 91 ALA A CA 1
ATOM 698 C C . ALA A 1 91 ? -4.011 -7.370 0.117 1.00 93.25 91 ALA A C 1
ATOM 700 O O . ALA A 1 91 ? -4.592 -6.366 -0.292 1.00 93.25 91 ALA A O 1
ATOM 701 N N . VAL A 1 92 ? -4.499 -8.603 -0.055 1.00 92.56 92 VAL A N 1
ATOM 702 C CA . VAL A 1 92 ? -5.794 -8.876 -0.692 1.00 92.56 92 VAL A CA 1
ATOM 703 C C . VAL A 1 92 ? -6.951 -8.523 0.243 1.00 92.56 92 VAL A C 1
ATOM 705 O O . VAL A 1 92 ? -7.854 -7.818 -0.197 1.00 92.56 92 VAL A O 1
ATOM 708 N N . LYS A 1 93 ? -6.905 -8.931 1.521 1.00 92.25 93 LYS A N 1
ATOM 709 C CA . LYS A 1 93 ? -7.948 -8.669 2.535 1.00 92.25 93 LYS A CA 1
ATOM 710 C C . LYS A 1 93 ? -8.258 -7.182 2.720 1.00 92.25 93 LYS A C 1
ATOM 712 O O . LYS A 1 93 ? -9.410 -6.818 2.915 1.00 92.25 93 LYS A O 1
ATOM 717 N N . TYR A 1 94 ? -7.250 -6.317 2.631 1.00 94.69 94 TYR A N 1
ATOM 718 C CA . TYR A 1 94 ? -7.404 -4.869 2.817 1.00 94.69 94 TYR A CA 1
ATOM 719 C C . TYR A 1 94 ? -7.431 -4.071 1.502 1.00 94.69 94 TYR A C 1
ATOM 721 O O . TYR A 1 94 ? -7.274 -2.850 1.512 1.00 94.69 94 TYR A O 1
ATOM 729 N N . ALA A 1 95 ? -7.626 -4.728 0.351 1.00 93.56 95 ALA A N 1
ATOM 730 C CA . ALA A 1 95 ? -7.670 -4.068 -0.961 1.00 93.56 95 ALA A CA 1
ATOM 731 C C . ALA A 1 95 ? -8.949 -3.243 -1.232 1.00 93.56 95 ALA A C 1
ATOM 733 O O . ALA A 1 95 ? -9.072 -2.619 -2.291 1.00 93.56 95 ALA A O 1
ATOM 734 N N . ASP A 1 96 ? -9.906 -3.255 -0.309 1.00 93.00 96 ASP A N 1
ATOM 735 C CA . ASP A 1 96 ? -11.090 -2.395 -0.276 1.00 93.00 96 ASP A CA 1
ATOM 736 C C . ASP A 1 96 ? -10.799 -1.024 0.363 1.00 93.00 96 ASP A C 1
ATOM 738 O O . ASP A 1 96 ? -11.339 -0.017 -0.098 1.00 93.00 96 ASP A O 1
ATOM 742 N N . VAL A 1 97 ? -9.912 -0.971 1.365 1.00 95.94 97 VAL A N 1
ATOM 743 C CA . VAL A 1 97 ? -9.581 0.247 2.131 1.00 95.94 97 VAL A CA 1
ATOM 744 C C . VAL A 1 97 ? -8.207 0.840 1.804 1.00 95.94 97 VAL A C 1
ATOM 746 O O . VAL A 1 97 ? -8.020 2.048 1.950 1.00 95.94 97 VAL A O 1
ATOM 749 N N . ILE A 1 98 ? -7.239 0.032 1.351 1.00 97.56 98 ILE A N 1
ATOM 750 C CA . ILE A 1 98 ? -5.883 0.487 1.010 1.00 97.56 98 ILE A CA 1
ATOM 751 C C . ILE A 1 98 ? -5.711 0.575 -0.507 1.00 97.56 98 ILE A C 1
ATOM 753 O O . ILE A 1 98 ? -5.873 -0.410 -1.232 1.00 97.56 98 ILE A O 1
ATOM 757 N N . TYR A 1 99 ? -5.297 1.751 -0.971 1.00 96.38 99 TYR A N 1
ATOM 758 C CA . TYR A 1 99 ? -5.030 2.071 -2.365 1.00 96.38 99 TYR A CA 1
ATOM 759 C C . TYR A 1 99 ? -3.568 2.481 -2.530 1.00 96.38 99 TYR A C 1
ATOM 761 O O . TYR A 1 99 ? -3.124 3.521 -2.051 1.00 96.38 99 TYR A O 1
ATOM 769 N N . SER A 1 100 ? -2.814 1.657 -3.236 1.00 96.12 100 SER A N 1
ATOM 770 C CA . SER A 1 100 ? -1.402 1.859 -3.517 1.00 96.12 100 SER A CA 1
ATOM 771 C C . SER A 1 100 ? -1.200 2.464 -4.897 1.00 96.12 100 SER A C 1
ATOM 773 O O . SER A 1 100 ? -1.669 1.908 -5.885 1.00 96.12 100 SER A O 1
ATOM 775 N N . VAL A 1 101 ? -0.465 3.568 -4.996 1.00 95.25 101 VAL A N 1
ATOM 776 C CA . VAL A 1 101 ? -0.153 4.228 -6.274 1.00 95.25 101 VAL A CA 1
ATOM 777 C C . VAL A 1 101 ? 1.316 4.017 -6.599 1.00 95.25 101 VAL A C 1
ATOM 779 O O . VAL A 1 101 ? 2.184 4.325 -5.788 1.00 95.25 101 VAL A O 1
ATOM 782 N N . VAL A 1 102 ? 1.602 3.493 -7.788 1.00 93.19 102 VAL A N 1
ATOM 783 C CA . VAL A 1 102 ? 2.964 3.186 -8.237 1.00 93.19 102 VAL A CA 1
ATOM 784 C C . VAL A 1 102 ? 3.183 3.761 -9.622 1.00 93.19 102 VAL A C 1
ATOM 786 O O . VAL A 1 102 ? 2.401 3.501 -10.537 1.00 93.19 102 VAL A O 1
ATOM 789 N N . LEU A 1 103 ? 4.272 4.503 -9.792 1.00 91.75 103 LEU A N 1
ATOM 790 C CA . LEU A 1 103 ? 4.680 5.030 -11.085 1.00 91.75 103 LEU A CA 1
ATOM 791 C C . LEU A 1 103 ? 5.671 4.075 -11.757 1.00 91.75 103 LEU A C 1
ATOM 793 O O . LEU A 1 103 ? 6.665 3.675 -11.162 1.00 91.75 103 LEU A O 1
ATOM 797 N N . GLN A 1 104 ? 5.399 3.739 -13.019 1.00 87.88 104 GLN A N 1
ATOM 798 C CA . GLN A 1 104 ? 6.362 3.137 -13.941 1.00 87.88 104 GLN A CA 1
ATOM 799 C C . GLN A 1 104 ? 7.173 1.979 -13.354 1.00 87.88 104 GLN A C 1
ATOM 801 O O . GLN A 1 104 ? 6.581 0.927 -13.107 1.00 87.88 104 GLN A O 1
ATOM 806 N N . ASP A 1 105 ? 8.486 2.156 -13.181 1.00 86.19 105 ASP A N 1
ATOM 807 C CA . ASP A 1 105 ? 9.442 1.133 -12.790 1.00 86.19 105 ASP A CA 1
ATOM 808 C C . ASP A 1 105 ? 9.988 1.337 -11.383 1.00 86.19 105 ASP A C 1
ATOM 810 O O . ASP A 1 105 ? 11.080 0.865 -11.067 1.00 86.19 105 ASP A O 1
ATOM 814 N N . ASP A 1 106 ? 9.202 1.997 -10.530 1.00 85.75 106 ASP A N 1
ATOM 815 C CA . ASP A 1 106 ? 9.504 2.138 -9.112 1.00 85.75 106 ASP A CA 1
ATOM 816 C C . ASP A 1 106 ? 9.906 0.785 -8.501 1.00 85.75 106 ASP A C 1
ATOM 818 O O . ASP A 1 106 ? 9.195 -0.227 -8.580 1.00 85.75 106 ASP A O 1
ATOM 822 N N . PHE A 1 107 ? 11.103 0.778 -7.920 1.00 82.12 107 PHE A N 1
ATOM 823 C CA . PHE A 1 107 ? 11.759 -0.417 -7.416 1.00 82.12 107 PHE A CA 1
ATOM 824 C C . PHE A 1 107 ? 11.197 -0.854 -6.061 1.00 82.12 107 PHE A C 1
ATOM 826 O O . PHE A 1 107 ? 11.230 -2.048 -5.751 1.00 82.12 107 PHE A O 1
ATOM 833 N N . LEU A 1 108 ? 10.694 0.079 -5.242 1.00 83.00 108 LEU A N 1
ATOM 834 C CA . LEU A 1 108 ? 10.382 -0.187 -3.835 1.00 83.00 108 LEU A CA 1
ATOM 835 C C . LEU A 1 108 ? 9.199 -1.159 -3.646 1.00 83.00 108 LEU A C 1
ATOM 837 O O . LEU A 1 108 ? 9.326 -2.101 -2.858 1.00 83.00 108 LEU A O 1
ATOM 841 N N . PRO A 1 109 ? 8.100 -1.055 -4.419 1.00 81.31 109 PRO A N 1
ATOM 842 C CA . PRO A 1 109 ? 7.014 -2.037 -4.383 1.00 81.31 109 PRO A CA 1
ATOM 843 C C . PRO A 1 109 ? 7.412 -3.401 -4.973 1.00 81.31 109 PRO A C 1
ATOM 845 O O . PRO A 1 109 ? 6.688 -4.387 -4.812 1.00 81.31 109 PRO A O 1
ATOM 848 N N . ARG A 1 110 ? 8.550 -3.470 -5.681 1.00 81.19 110 ARG A N 1
ATOM 849 C CA . ARG A 1 110 ? 9.003 -4.628 -6.471 1.00 81.19 110 ARG A CA 1
ATOM 850 C C . ARG A 1 110 ? 10.163 -5.399 -5.839 1.00 81.19 110 ARG A C 1
ATOM 852 O O . ARG A 1 110 ? 10.458 -6.517 -6.257 1.00 81.19 110 ARG A O 1
ATOM 859 N N . THR A 1 111 ? 10.786 -4.859 -4.799 1.00 75.81 111 THR A N 1
ATOM 860 C CA . THR A 1 111 ? 11.939 -5.472 -4.136 1.00 75.81 111 THR A CA 1
ATOM 861 C C . THR A 1 111 ? 11.544 -6.179 -2.842 1.00 75.81 111 THR A C 1
ATOM 863 O O . THR A 1 111 ? 10.842 -5.628 -2.001 1.00 75.81 111 THR A O 1
ATOM 866 N N . ALA A 1 112 ? 11.967 -7.437 -2.685 1.00 69.94 112 ALA A N 1
ATOM 867 C CA . ALA A 1 112 ? 11.820 -8.199 -1.435 1.00 69.94 112 ALA A CA 1
ATOM 868 C C . ALA A 1 112 ? 13.016 -7.994 -0.487 1.00 69.94 112 ALA A C 1
ATOM 870 O O . ALA A 1 112 ? 13.112 -8.644 0.553 1.00 69.94 112 ALA A O 1
ATOM 871 N N . THR A 1 113 ? 13.964 -7.148 -0.880 1.00 68.56 113 THR A N 1
ATOM 872 C CA . THR A 1 113 ? 15.220 -6.956 -0.166 1.00 68.56 113 THR A CA 1
ATOM 873 C C . THR A 1 113 ? 15.009 -6.071 1.062 1.00 68.56 113 THR A C 1
ATOM 875 O O . THR A 1 113 ? 14.188 -5.151 0.998 1.00 68.56 113 THR A O 1
ATOM 878 N N . PRO A 1 114 ? 15.717 -6.322 2.181 1.00 69.69 114 PRO A N 1
ATOM 879 C CA . PRO A 1 114 ? 15.618 -5.477 3.361 1.00 69.69 114 PRO A CA 1
ATOM 880 C C . PRO A 1 114 ? 15.852 -4.006 3.017 1.00 69.69 114 PRO A C 1
ATOM 882 O O . PRO A 1 114 ? 16.784 -3.653 2.293 1.00 69.69 114 PRO A O 1
ATOM 885 N N . LEU A 1 115 ? 14.990 -3.145 3.554 1.00 71.06 115 LEU A N 1
ATOM 886 C CA . LEU A 1 115 ? 15.011 -1.708 3.284 1.00 71.06 115 LEU A CA 1
ATOM 887 C C . LEU A 1 115 ? 16.343 -1.072 3.694 1.00 71.06 115 LEU A C 1
ATOM 889 O O . LEU A 1 115 ? 16.850 -0.204 2.993 1.00 71.06 115 LEU A O 1
ATOM 893 N N . GLU A 1 116 ? 16.948 -1.549 4.782 1.00 71.69 116 GLU A N 1
ATOM 894 C CA . GLU A 1 116 ? 18.262 -1.089 5.237 1.00 71.69 116 GLU A CA 1
ATOM 895 C C . GLU A 1 116 ? 19.350 -1.270 4.176 1.00 71.69 116 GLU A C 1
ATOM 897 O O . GLU A 1 116 ? 20.154 -0.365 3.967 1.00 71.69 116 GLU A O 1
ATOM 902 N N . ASP A 1 117 ? 19.360 -2.406 3.478 1.00 72.31 117 ASP A N 1
ATOM 903 C CA . ASP A 1 117 ? 20.372 -2.706 2.462 1.00 72.31 117 ASP A CA 1
ATOM 904 C C . ASP A 1 117 ? 20.169 -1.845 1.215 1.00 72.31 117 ASP A C 1
ATOM 906 O O . ASP A 1 117 ? 21.135 -1.388 0.605 1.00 72.31 117 ASP A O 1
ATOM 910 N N . ILE A 1 118 ? 18.910 -1.562 0.875 1.00 74.75 118 ILE A N 1
ATOM 911 C CA . ILE A 1 118 ? 18.534 -0.664 -0.221 1.00 74.75 118 ILE A CA 1
ATOM 912 C C . ILE A 1 118 ? 19.022 0.758 0.074 1.00 74.75 118 ILE A C 1
ATOM 914 O O . ILE A 1 118 ? 19.690 1.363 -0.765 1.00 74.75 118 ILE A O 1
ATOM 918 N N . PHE A 1 119 ? 18.730 1.280 1.269 1.00 72.50 119 PHE A N 1
ATOM 919 C CA . PHE A 1 119 ? 19.113 2.641 1.651 1.00 72.50 119 PHE A CA 1
ATOM 920 C C . PHE A 1 119 ? 20.623 2.785 1.905 1.00 72.50 119 PHE A C 1
ATOM 922 O O . PHE A 1 119 ? 21.193 3.831 1.610 1.00 72.50 119 PHE A O 1
ATOM 929 N N . LYS A 1 120 ? 21.313 1.738 2.374 1.00 77.31 120 LYS A N 1
ATOM 930 C CA . LYS A 1 120 ? 22.786 1.729 2.453 1.00 77.31 120 LYS A CA 1
ATOM 931 C C . LYS A 1 120 ? 23.440 1.693 1.071 1.00 77.31 120 LYS A C 1
ATOM 933 O O . LYS A 1 120 ? 24.510 2.264 0.883 1.00 77.31 120 LYS A O 1
ATOM 938 N N . SER A 1 121 ? 22.790 1.062 0.095 1.00 76.12 121 SER A N 1
ATOM 939 C CA . SER A 1 121 ? 23.341 0.852 -1.248 1.00 76.12 121 SER A CA 1
ATOM 940 C C . SER A 1 121 ? 22.900 1.899 -2.271 1.00 76.12 121 SER A C 1
ATOM 942 O O . SER A 1 121 ? 23.059 1.653 -3.461 1.00 76.12 121 SER A O 1
ATOM 944 N N . ILE A 1 122 ? 22.379 3.065 -1.861 1.00 70.19 122 ILE A N 1
ATOM 945 C CA . ILE A 1 122 ? 21.848 4.094 -2.784 1.00 70.19 122 ILE A CA 1
ATOM 946 C C . ILE A 1 122 ? 22.849 4.445 -3.898 1.00 70.19 122 ILE A C 1
ATOM 948 O O . ILE A 1 122 ? 22.469 4.523 -5.065 1.00 70.19 122 ILE A O 1
ATOM 952 N N . PHE A 1 123 ? 24.136 4.584 -3.564 1.00 67.81 123 PHE A N 1
ATOM 953 C CA . PHE A 1 123 ? 25.194 4.927 -4.525 1.00 67.81 123 PHE A CA 1
ATOM 954 C C . PHE A 1 123 ? 25.489 3.829 -5.560 1.00 67.81 123 PHE A C 1
ATOM 956 O O . PHE A 1 123 ? 26.006 4.123 -6.633 1.00 67.81 123 PHE A O 1
ATOM 963 N N . CYS A 1 124 ? 25.144 2.574 -5.264 1.00 76.12 124 CYS A N 1
ATOM 964 C CA . CYS A 1 124 ? 25.329 1.418 -6.146 1.00 76.12 124 CYS A CA 1
ATOM 965 C C . CYS A 1 124 ? 23.989 0.715 -6.438 1.00 76.12 124 CYS A C 1
ATOM 967 O O . CYS A 1 124 ? 23.950 -0.463 -6.801 1.00 76.12 124 CYS A O 1
ATOM 969 N N . LEU A 1 125 ? 22.872 1.434 -6.274 1.00 74.75 125 LEU A N 1
ATOM 970 C CA . LEU A 1 125 ? 21.527 0.875 -6.369 1.00 74.75 125 LEU A CA 1
ATOM 971 C C . LEU A 1 125 ? 21.267 0.197 -7.724 1.00 74.75 125 LEU A C 1
ATOM 973 O O . LEU A 1 125 ? 20.681 -0.881 -7.710 1.00 74.75 125 LEU A O 1
ATOM 977 N N . PRO A 1 126 ? 21.740 0.714 -8.879 1.00 75.94 126 PRO A N 1
ATOM 978 C CA . PRO A 1 126 ? 21.573 0.020 -10.156 1.00 75.94 126 PRO A CA 1
ATOM 979 C C . PRO A 1 126 ? 22.219 -1.374 -10.180 1.00 75.94 126 PRO A C 1
ATOM 981 O O . PRO A 1 126 ? 21.579 -2.343 -10.589 1.00 75.94 126 PRO A O 1
ATOM 984 N N . CYS A 1 127 ? 23.455 -1.506 -9.689 1.00 77.44 127 CYS A N 1
ATOM 985 C CA . CYS A 1 127 ? 24.155 -2.791 -9.620 1.00 77.44 127 CYS A CA 1
ATOM 986 C C . CYS A 1 127 ? 23.490 -3.732 -8.609 1.00 77.44 127 CYS A C 1
ATOM 988 O O . CYS A 1 127 ? 23.347 -4.927 -8.857 1.00 77.44 127 CYS A O 1
ATOM 990 N N . PHE A 1 128 ? 23.040 -3.189 -7.478 1.00 77.81 128 PHE A N 1
ATOM 991 C CA . PHE A 1 128 ? 22.317 -3.950 -6.468 1.00 77.81 128 PHE A CA 1
ATOM 992 C C . PHE A 1 128 ? 20.982 -4.484 -6.997 1.00 77.81 128 PHE A C 1
ATOM 994 O O . PHE A 1 128 ? 20.700 -5.675 -6.881 1.00 77.81 128 PHE A O 1
ATOM 1001 N N . LEU A 1 129 ? 20.181 -3.629 -7.640 1.00 77.06 129 LEU A N 1
ATOM 1002 C CA . LEU A 1 129 ? 18.921 -4.018 -8.268 1.00 77.06 129 LEU A CA 1
ATOM 1003 C C . LEU A 1 129 ? 19.147 -5.059 -9.363 1.00 77.06 129 LEU A C 1
ATOM 1005 O O . LEU A 1 129 ? 18.351 -5.987 -9.458 1.00 77.06 129 LEU A O 1
ATOM 1009 N N . PHE A 1 130 ? 20.236 -4.966 -10.133 1.00 77.69 130 PHE A N 1
ATOM 1010 C CA . PHE A 1 130 ? 20.615 -5.991 -11.107 1.00 77.69 130 PHE A CA 1
ATOM 1011 C C . PHE A 1 130 ? 20.834 -7.360 -10.449 1.00 77.69 130 PHE A C 1
ATOM 1013 O O . PHE A 1 130 ? 20.230 -8.347 -10.869 1.00 77.69 130 PHE A O 1
ATOM 1020 N N . LEU A 1 131 ? 21.624 -7.422 -9.372 1.00 77.75 131 LEU A N 1
ATOM 1021 C CA . LEU A 1 131 ? 21.874 -8.666 -8.634 1.00 77.75 131 LEU A CA 1
ATOM 1022 C C . LEU A 1 131 ? 20.592 -9.247 -8.022 1.00 77.75 131 LEU A C 1
ATOM 1024 O O . LEU A 1 131 ? 20.343 -10.450 -8.121 1.00 77.75 131 LEU A O 1
ATOM 1028 N N . VAL A 1 132 ? 19.756 -8.397 -7.419 1.00 78.25 132 VAL A N 1
ATOM 1029 C CA . VAL A 1 132 ? 18.469 -8.817 -6.844 1.00 78.25 132 VAL A CA 1
ATOM 1030 C C . VAL A 1 132 ? 17.523 -9.299 -7.944 1.00 78.25 132 VAL A C 1
ATOM 1032 O O . VAL A 1 132 ? 16.893 -10.339 -7.781 1.00 78.25 132 VAL A O 1
ATOM 1035 N N . CYS A 1 133 ? 17.449 -8.595 -9.075 1.00 77.38 133 CYS A N 1
ATOM 1036 C CA . CYS A 1 133 ? 16.617 -8.975 -10.213 1.00 77.38 133 CYS A CA 1
ATOM 1037 C C . CYS A 1 133 ? 17.032 -10.336 -10.776 1.00 77.38 133 CYS A C 1
ATOM 1039 O O . CYS A 1 133 ? 16.167 -11.181 -11.004 1.00 77.38 133 CYS A O 1
ATOM 1041 N N . LEU A 1 134 ? 18.337 -10.582 -10.949 1.00 76.06 134 LEU A N 1
ATOM 1042 C CA . LEU A 1 134 ? 18.844 -11.890 -11.367 1.00 76.06 134 LEU A CA 1
ATOM 1043 C C . LEU A 1 134 ? 18.400 -12.974 -10.387 1.00 76.06 134 LEU A C 1
ATOM 1045 O O . LEU A 1 134 ? 17.745 -13.929 -10.795 1.00 76.06 134 LEU A O 1
ATOM 1049 N N . ARG A 1 135 ? 18.671 -12.796 -9.089 1.00 78.88 135 ARG A N 1
ATOM 1050 C CA . ARG A 1 135 ? 18.274 -13.755 -8.050 1.00 78.88 135 ARG A CA 1
ATOM 1051 C C . ARG A 1 135 ? 16.771 -14.042 -8.076 1.00 78.88 135 ARG A C 1
ATOM 1053 O O . ARG A 1 135 ? 16.372 -15.202 -8.048 1.00 78.88 135 ARG A O 1
ATOM 1060 N N . ASP A 1 136 ? 15.941 -13.004 -8.138 1.00 73.88 136 ASP A N 1
ATOM 1061 C CA . ASP A 1 136 ? 14.483 -13.127 -8.094 1.00 73.88 136 ASP A CA 1
ATOM 1062 C C . ASP A 1 136 ? 13.896 -13.729 -9.386 1.00 73.88 136 ASP A C 1
ATOM 1064 O O . ASP A 1 136 ? 12.833 -14.355 -9.324 1.00 73.88 136 ASP A O 1
ATOM 1068 N N . THR A 1 137 ? 14.589 -13.608 -10.526 1.00 73.50 137 THR A N 1
ATOM 1069 C CA . THR A 1 137 ? 14.217 -14.250 -11.805 1.00 73.50 137 THR A CA 1
ATOM 1070 C C . THR A 1 137 ? 14.344 -15.774 -11.729 1.00 73.50 137 THR A C 1
ATOM 1072 O O . THR A 1 137 ? 13.545 -16.491 -12.325 1.00 73.50 137 THR 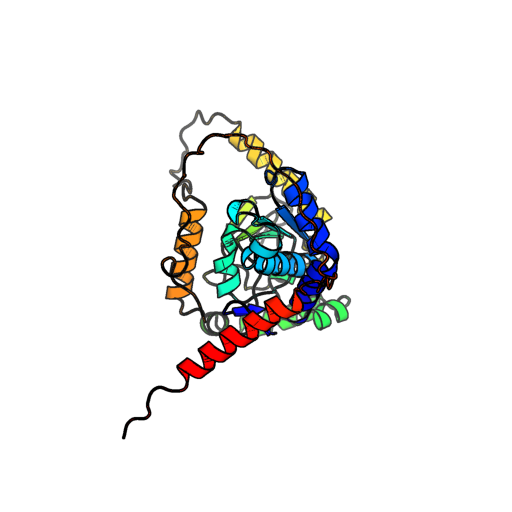A O 1
ATOM 1075 N N . PHE A 1 138 ? 15.291 -16.292 -10.941 1.00 77.25 138 PHE A N 1
ATOM 1076 C CA . PHE A 1 138 ? 15.505 -17.737 -10.786 1.00 77.25 138 PHE A CA 1
ATOM 1077 C C . PHE A 1 138 ? 14.594 -18.405 -9.742 1.00 77.25 138 PHE A C 1
ATOM 1079 O O . PHE A 1 138 ? 14.658 -19.621 -9.559 1.00 77.25 138 PHE A O 1
ATOM 1086 N N . ILE A 1 139 ? 13.732 -17.651 -9.050 1.00 76.38 139 ILE A N 1
ATOM 1087 C CA . ILE A 1 139 ? 12.786 -18.212 -8.075 1.00 76.38 139 ILE A CA 1
ATOM 1088 C C . ILE A 1 139 ? 11.436 -18.475 -8.771 1.00 76.38 139 ILE A C 1
ATOM 1090 O O . ILE A 1 139 ? 10.808 -17.517 -9.229 1.00 76.38 139 ILE A O 1
ATOM 1094 N N . PRO A 1 140 ? 10.935 -19.729 -8.802 1.00 78.56 140 PRO A N 1
ATOM 1095 C CA . PRO A 1 140 ? 9.634 -20.046 -9.392 1.00 78.56 140 PRO A CA 1
ATOM 1096 C C . PRO A 1 140 ? 8.486 -19.297 -8.704 1.00 78.56 140 PRO A C 1
ATOM 1098 O O . PRO A 1 140 ? 8.441 -19.243 -7.474 1.00 78.56 140 PRO A O 1
ATOM 1101 N N . GLU A 1 141 ? 7.517 -18.788 -9.468 1.00 73.31 141 GLU A N 1
ATOM 1102 C CA . GLU A 1 141 ? 6.376 -18.020 -8.931 1.00 73.31 141 GLU A CA 1
ATOM 1103 C C . GLU A 1 141 ? 5.564 -18.808 -7.895 1.00 73.31 141 GLU A C 1
ATOM 1105 O O . GLU A 1 141 ? 5.257 -18.296 -6.822 1.00 73.31 141 GLU A O 1
ATOM 1110 N N . GLY A 1 142 ? 5.318 -20.100 -8.140 1.00 72.94 142 GLY A N 1
ATOM 1111 C CA . GLY A 1 142 ? 4.624 -20.960 -7.177 1.00 72.94 142 GLY A CA 1
ATOM 1112 C C . GLY A 1 142 ? 5.353 -21.097 -5.833 1.00 72.94 142 GLY A C 1
ATOM 1113 O O . GLY A 1 142 ? 4.710 -21.300 -4.807 1.00 72.94 142 GLY A O 1
ATOM 1114 N N . ARG A 1 143 ? 6.686 -20.945 -5.806 1.00 78.31 143 ARG A N 1
ATOM 1115 C CA . ARG A 1 143 ? 7.467 -20.911 -4.559 1.00 78.31 143 ARG A CA 1
ATOM 1116 C C . ARG A 1 143 ? 7.343 -19.553 -3.860 1.00 78.31 143 ARG A C 1
ATOM 1118 O O . ARG A 1 143 ? 7.338 -19.529 -2.637 1.00 78.31 143 ARG A O 1
ATOM 1125 N N . LYS A 1 144 ? 7.213 -18.453 -4.612 1.00 79.12 144 LYS A N 1
ATOM 1126 C CA . LYS A 1 144 ? 7.012 -17.098 -4.066 1.00 79.12 144 LYS A CA 1
ATOM 1127 C C . LYS A 1 144 ? 5.653 -16.969 -3.377 1.00 79.12 144 LYS A C 1
ATOM 1129 O O . LYS A 1 144 ? 5.607 -16.531 -2.237 1.00 79.12 144 LYS A O 1
ATOM 1134 N N . LEU A 1 145 ? 4.585 -17.425 -4.035 1.00 76.75 145 LEU A N 1
ATOM 1135 C CA . LEU A 1 145 ? 3.207 -17.337 -3.528 1.00 76.75 145 LEU A CA 1
ATOM 1136 C C . LEU A 1 145 ? 2.958 -18.197 -2.280 1.00 76.75 145 LEU A C 1
ATOM 1138 O O . LEU A 1 145 ? 2.121 -17.858 -1.447 1.00 76.75 145 LEU A O 1
ATOM 1142 N N . ARG A 1 146 ? 3.680 -19.317 -2.151 1.00 77.62 146 ARG A N 1
ATOM 1143 C CA . ARG A 1 146 ? 3.575 -20.229 -1.002 1.00 77.62 146 ARG A CA 1
ATOM 1144 C C . ARG A 1 146 ? 4.438 -19.816 0.186 1.00 77.62 146 ARG A C 1
ATOM 1146 O O . ARG A 1 146 ? 4.323 -20.442 1.234 1.00 77.62 146 ARG A O 1
ATOM 1153 N N . ASP A 1 147 ? 5.313 -18.822 0.036 1.00 80.75 147 ASP A N 1
ATOM 1154 C CA . ASP A 1 147 ? 6.151 -18.339 1.130 1.00 80.75 147 ASP A CA 1
ATOM 1155 C C . ASP A 1 147 ? 5.345 -17.380 2.025 1.00 80.75 147 ASP A C 1
ATOM 1157 O O . ASP A 1 147 ? 5.096 -16.239 1.628 1.00 80.75 147 ASP A O 1
ATOM 1161 N N . PRO A 1 148 ? 4.959 -17.789 3.250 1.00 73.62 148 PRO A N 1
ATOM 1162 C CA . PRO A 1 148 ? 4.166 -16.940 4.134 1.00 73.62 148 PRO A CA 1
ATOM 1163 C C . PRO A 1 148 ? 4.948 -15.714 4.625 1.00 73.62 148 PRO A C 1
ATOM 1165 O O . PRO A 1 148 ? 4.352 -14.731 5.056 1.00 73.62 148 PRO A O 1
ATOM 1168 N N . ARG A 1 149 ? 6.286 -15.753 4.569 1.00 77.25 149 ARG A N 1
ATOM 1169 C CA . ARG A 1 149 ? 7.162 -14.670 5.029 1.00 77.25 149 ARG A CA 1
ATOM 1170 C C . ARG A 1 149 ? 7.456 -13.653 3.928 1.00 77.25 149 ARG A C 1
ATOM 1172 O O . ARG A 1 149 ? 8.055 -12.614 4.202 1.00 77.25 149 ARG A O 1
ATOM 1179 N N . ARG A 1 150 ? 7.039 -13.903 2.686 1.00 85.50 150 ARG A N 1
ATOM 1180 C CA . ARG A 1 150 ? 7.200 -12.931 1.606 1.00 85.50 150 ARG A CA 1
ATOM 1181 C C . ARG A 1 150 ? 6.205 -11.788 1.804 1.00 85.50 150 ARG A C 1
ATOM 1183 O O . ARG A 1 150 ? 4.998 -11.999 1.884 1.00 85.50 150 ARG A O 1
ATOM 1190 N N . LEU A 1 151 ? 6.729 -10.569 1.898 1.00 89.81 151 LEU A N 1
ATOM 1191 C CA . LEU A 1 151 ? 5.916 -9.358 1.982 1.00 89.81 151 LEU A CA 1
ATOM 1192 C C . LEU A 1 151 ? 5.599 -8.825 0.584 1.00 89.81 151 LEU A C 1
ATOM 1194 O O . LEU A 1 151 ? 6.328 -9.086 -0.372 1.00 89.81 151 LEU A O 1
ATOM 1198 N N . TYR A 1 152 ? 4.529 -8.047 0.502 1.00 91.25 152 TYR A N 1
ATOM 1199 C CA . TYR A 1 152 ? 3.896 -7.518 -0.695 1.00 91.25 152 TYR A CA 1
ATOM 1200 C C . TYR A 1 152 ? 3.520 -6.049 -0.500 1.00 91.25 152 TYR A C 1
ATOM 1202 O O . TYR A 1 152 ? 3.422 -5.555 0.630 1.00 91.25 152 TYR A O 1
ATOM 1210 N N . ALA A 1 153 ? 3.339 -5.342 -1.618 1.00 92.75 153 ALA A N 1
ATOM 1211 C CA . ALA A 1 153 ? 2.753 -4.009 -1.603 1.00 92.75 153 ALA A CA 1
ATOM 1212 C C . ALA A 1 153 ? 1.293 -4.104 -1.115 1.00 92.75 153 ALA A C 1
ATOM 1214 O O . ALA A 1 153 ? 0.596 -5.053 -1.484 1.00 92.75 153 ALA A O 1
ATOM 1215 N N . PRO A 1 154 ? 0.837 -3.172 -0.267 1.00 94.50 154 PRO A N 1
ATOM 1216 C CA . PRO A 1 154 ? -0.442 -3.306 0.410 1.00 94.50 154 PRO A CA 1
ATOM 1217 C C . PRO A 1 154 ? -1.619 -2.932 -0.499 1.00 94.50 154 PRO A C 1
ATOM 1219 O O . PRO A 1 154 ? -1.545 -1.980 -1.272 1.00 94.50 154 PRO A O 1
ATOM 1222 N N . GLY A 1 155 ? -2.740 -3.634 -0.360 1.00 93.88 155 GLY A N 1
ATOM 1223 C CA . GLY A 1 155 ? -4.014 -3.233 -0.953 1.00 93.88 155 GLY A CA 1
ATOM 1224 C C . GLY A 1 155 ? -4.084 -3.260 -2.484 1.00 93.88 155 GLY A C 1
ATOM 1225 O O . GLY A 1 155 ? -3.374 -3.995 -3.172 1.00 93.88 155 GLY A O 1
ATOM 1226 N N . ARG A 1 156 ? -5.000 -2.455 -3.031 1.00 93.94 156 ARG A N 1
ATOM 1227 C CA . ARG A 1 156 ? -5.254 -2.334 -4.471 1.00 93.94 156 ARG A CA 1
ATOM 1228 C C . ARG A 1 156 ? -4.235 -1.408 -5.123 1.00 93.94 156 ARG A C 1
ATOM 1230 O O . ARG A 1 156 ? -4.076 -0.270 -4.711 1.00 93.94 156 ARG A O 1
ATOM 1237 N N . MET A 1 157 ? -3.621 -1.860 -6.206 1.00 92.25 157 MET A N 1
ATOM 1238 C CA . MET A 1 157 ? -2.597 -1.134 -6.950 1.00 92.25 157 MET A CA 1
ATOM 1239 C C . MET A 1 157 ? -3.191 -0.304 -8.093 1.00 92.25 157 MET A C 1
ATOM 1241 O O . MET A 1 157 ? -3.965 -0.813 -8.907 1.00 92.25 157 MET A O 1
ATOM 1245 N N . TYR A 1 158 ? -2.731 0.938 -8.205 1.00 92.94 158 TYR A N 1
ATOM 1246 C CA . TYR A 1 158 ? -2.894 1.848 -9.332 1.00 92.94 158 TYR A CA 1
ATOM 1247 C C . TYR A 1 158 ? -1.519 2.067 -9.965 1.00 92.94 158 TYR A C 1
ATOM 1249 O O . TYR A 1 158 ? -0.669 2.773 -9.424 1.00 92.94 158 TYR A O 1
ATOM 1257 N N . HIS A 1 159 ? -1.286 1.423 -11.107 1.00 92.56 159 HIS A N 1
ATOM 1258 C CA . HIS A 1 159 ? -0.070 1.570 -11.900 1.00 92.56 159 HIS A CA 1
ATOM 1259 C C . HIS A 1 159 ? -0.209 2.744 -12.856 1.00 92.56 159 HIS A C 1
ATOM 1261 O O . HIS A 1 159 ? -1.021 2.676 -13.775 1.00 92.56 159 HIS A O 1
ATOM 1267 N N . ILE A 1 160 ? 0.610 3.775 -12.715 1.00 92.00 160 ILE A N 1
ATOM 1268 C CA . ILE A 1 160 ? 0.694 4.842 -13.711 1.00 92.00 160 ILE A CA 1
ATOM 1269 C C . ILE A 1 160 ? 1.765 4.460 -14.728 1.00 92.00 160 ILE A C 1
ATOM 1271 O O . ILE A 1 160 ? 2.945 4.319 -14.393 1.00 92.00 160 ILE A O 1
ATOM 1275 N N . VAL A 1 161 ? 1.357 4.275 -15.985 1.00 89.50 161 VAL A N 1
ATOM 1276 C CA . VAL A 1 161 ? 2.237 3.839 -17.067 1.00 89.50 161 VAL A CA 1
ATOM 1277 C C . VAL A 1 161 ? 2.435 4.964 -18.094 1.00 89.50 161 VAL A C 1
ATOM 1279 O O . VAL A 1 161 ? 1.614 5.112 -18.991 1.00 89.50 161 VAL A O 1
ATOM 1282 N N . GLU A 1 162 ? 3.523 5.740 -17.994 1.00 86.38 162 GLU A N 1
ATOM 1283 C CA . GLU A 1 162 ? 3.920 6.757 -18.994 1.00 86.38 162 GLU A CA 1
ATOM 1284 C C . GLU A 1 162 ? 4.956 6.287 -20.041 1.00 86.38 162 GLU A C 1
ATOM 1286 O O . GLU A 1 162 ? 5.189 6.975 -21.027 1.00 86.38 162 GLU A O 1
ATOM 1291 N N . ARG A 1 163 ? 5.600 5.125 -19.890 1.00 84.38 163 ARG A N 1
ATOM 1292 C CA . ARG A 1 163 ? 6.580 4.586 -20.858 1.00 84.38 163 ARG A CA 1
ATOM 1293 C C . ARG A 1 163 ? 6.257 3.140 -21.216 1.00 84.38 163 ARG A C 1
ATOM 1295 O O . ARG A 1 163 ? 5.703 2.392 -20.409 1.00 84.38 163 ARG A O 1
ATOM 1302 N N . LYS A 1 164 ? 6.570 2.767 -22.462 1.00 77.44 164 LYS A N 1
ATOM 1303 C CA . LYS A 1 164 ? 6.300 1.440 -23.039 1.00 77.44 164 LYS A CA 1
ATOM 1304 C C . LYS A 1 164 ? 7.620 0.720 -23.315 1.00 77.44 164 LYS A C 1
ATOM 1306 O O . LYS A 1 164 ? 8.575 1.339 -23.778 1.00 77.44 164 LYS A O 1
ATOM 1311 N N . CYS A 1 165 ? 7.652 -0.587 -23.050 1.00 64.44 165 CYS A N 1
ATOM 1312 C CA . CYS A 1 165 ? 8.825 -1.425 -23.302 1.00 64.44 165 CYS A CA 1
ATOM 1313 C C . CYS A 1 165 ? 9.280 -1.293 -24.768 1.00 64.44 165 CYS A C 1
ATOM 1315 O O . CYS A 1 165 ? 8.443 -1.279 -25.675 1.00 64.44 165 CYS A O 1
ATOM 1317 N N . CYS A 1 166 ? 10.592 -1.162 -24.983 1.00 64.50 166 CYS A N 1
ATOM 1318 C CA . CYS A 1 166 ? 11.226 -1.018 -26.301 1.00 64.50 166 CYS A CA 1
ATOM 1319 C C . CYS A 1 166 ? 10.816 0.228 -27.115 1.00 64.50 166 CYS A C 1
ATOM 1321 O O . CYS A 1 166 ? 11.031 0.257 -28.326 1.00 64.50 166 CYS A O 1
ATOM 1323 N N . ARG A 1 167 ? 10.235 1.265 -26.493 1.00 69.50 167 ARG A N 1
ATOM 1324 C CA . ARG A 1 167 ? 9.924 2.541 -27.161 1.00 69.50 167 ARG A CA 1
ATOM 1325 C C . ARG A 1 167 ? 10.608 3.710 -26.460 1.00 69.50 167 ARG A C 1
ATOM 1327 O O . ARG A 1 167 ? 10.485 3.863 -25.249 1.00 69.50 167 ARG A O 1
ATOM 1334 N N . CYS A 1 168 ? 11.287 4.554 -27.233 1.00 67.31 168 CYS A N 1
ATOM 1335 C CA . CYS A 1 168 ? 11.892 5.782 -26.725 1.00 67.31 168 CYS A CA 1
ATOM 1336 C C . CYS A 1 168 ? 10.825 6.868 -26.524 1.00 67.31 168 CYS A C 1
ATOM 1338 O O . CYS A 1 168 ? 9.974 7.070 -27.389 1.00 67.31 168 CYS A O 1
ATOM 1340 N N . GLY A 1 169 ? 10.910 7.594 -25.407 1.00 73.31 169 GLY A N 1
ATOM 1341 C CA . GLY A 1 169 ? 10.047 8.738 -25.104 1.00 73.31 169 GLY A CA 1
ATOM 1342 C C . GLY A 1 169 ? 8.956 8.457 -24.070 1.00 73.31 169 GLY A C 1
ATOM 1343 O O . GLY A 1 169 ? 8.695 7.317 -23.683 1.00 73.31 169 GLY A O 1
ATOM 1344 N N . ARG A 1 170 ? 8.336 9.542 -23.599 1.00 77.75 170 ARG A N 1
ATOM 1345 C CA . ARG A 1 170 ? 7.176 9.500 -22.704 1.00 77.75 170 ARG A CA 1
ATOM 1346 C C . ARG A 1 170 ? 5.902 9.522 -23.534 1.00 77.75 170 ARG A C 1
ATOM 1348 O O . ARG A 1 170 ? 5.778 10.289 -24.485 1.00 77.75 170 ARG A O 1
ATOM 1355 N N . PHE A 1 171 ? 4.969 8.671 -23.157 1.00 82.38 171 PHE A N 1
ATOM 1356 C CA . PHE A 1 171 ? 3.644 8.545 -23.734 1.00 82.38 171 PHE A CA 1
ATOM 1357 C C . PHE A 1 171 ? 2.616 9.120 -22.759 1.00 82.38 171 PHE A C 1
ATOM 1359 O O . PHE A 1 171 ? 2.890 9.212 -21.560 1.00 82.38 171 PHE A O 1
ATOM 1366 N N . PRO A 1 172 ? 1.421 9.485 -23.246 1.00 85.31 172 PRO A N 1
ATOM 1367 C CA . PRO A 1 172 ? 0.327 9.865 -22.368 1.00 85.31 172 PRO A CA 1
ATOM 1368 C C . PRO A 1 172 ? 0.094 8.781 -21.300 1.00 85.31 172 PRO A C 1
ATOM 1370 O O . PRO A 1 172 ? -0.014 7.606 -21.669 1.00 85.31 172 PRO A O 1
ATOM 1373 N N . PRO A 1 173 ? 0.030 9.142 -20.005 1.00 88.75 173 PRO A N 1
ATOM 1374 C CA . PRO A 1 173 ? -0.041 8.157 -18.939 1.00 88.75 173 PRO A CA 1
ATOM 1375 C C . PRO A 1 173 ? -1.351 7.369 -19.010 1.00 88.75 173 PRO A C 1
ATOM 1377 O O . PRO A 1 173 ? -2.429 7.927 -19.240 1.00 88.75 173 PRO A O 1
ATOM 1380 N N . GLU A 1 174 ? -1.237 6.058 -18.821 1.00 88.06 174 GLU A N 1
ATOM 1381 C CA . GLU A 1 174 ? -2.351 5.118 -18.700 1.00 88.06 174 GLU A CA 1
ATOM 1382 C C . GLU A 1 174 ? -2.365 4.553 -17.271 1.00 88.06 174 GLU A C 1
ATOM 1384 O O . GLU A 1 174 ? -1.345 4.041 -16.804 1.00 88.06 174 GLU A O 1
ATOM 1389 N N . VAL A 1 175 ? -3.506 4.617 -16.574 1.00 89.31 175 VAL A N 1
ATOM 1390 C CA . VAL A 1 175 ? -3.646 4.050 -15.220 1.00 89.31 175 VAL A CA 1
ATOM 1391 C C . VAL A 1 175 ? -4.187 2.630 -15.310 1.00 89.31 175 VAL A C 1
ATOM 1393 O O . VAL A 1 175 ? -5.269 2.399 -15.848 1.00 89.31 175 VAL A O 1
ATOM 1396 N N . ARG A 1 176 ? -3.447 1.661 -14.771 1.00 88.69 176 ARG A N 1
ATOM 1397 C CA . ARG A 1 176 ? -3.868 0.257 -14.695 1.00 88.69 176 ARG A CA 1
ATOM 1398 C C . ARG A 1 176 ? -4.173 -0.118 -13.258 1.00 88.69 176 ARG A C 1
ATOM 1400 O O . ARG A 1 176 ? -3.362 0.127 -12.374 1.00 88.69 176 ARG A O 1
ATOM 1407 N N . THR A 1 177 ? -5.305 -0.768 -13.030 1.00 88.12 177 THR A N 1
ATOM 1408 C CA . THR A 1 177 ? -5.706 -1.228 -11.699 1.00 88.12 177 THR A CA 1
ATOM 1409 C C . THR A 1 177 ? -5.508 -2.734 -11.551 1.00 88.12 177 THR A C 1
ATOM 1411 O O . THR A 1 177 ? -5.854 -3.522 -12.440 1.00 88.12 177 THR A O 1
ATOM 1414 N N . ALA A 1 178 ? -4.947 -3.150 -10.417 1.00 86.50 178 ALA A N 1
ATOM 1415 C CA . ALA A 1 178 ? -4.780 -4.556 -10.072 1.00 86.50 178 ALA A CA 1
ATOM 1416 C C . ALA A 1 178 ? -4.821 -4.758 -8.555 1.00 86.50 178 ALA A C 1
ATOM 1418 O O . ALA A 1 178 ? -4.275 -3.961 -7.809 1.00 86.50 178 ALA A O 1
ATOM 1419 N N . ILE A 1 179 ? -5.414 -5.854 -8.098 1.00 87.44 179 ILE A N 1
ATOM 1420 C CA . ILE A 1 179 ? -5.149 -6.394 -6.758 1.00 87.44 179 ILE A CA 1
ATOM 1421 C C . ILE A 1 179 ? -3.971 -7.367 -6.927 1.00 87.44 179 ILE A C 1
ATOM 1423 O O . ILE A 1 179 ? -3.938 -8.042 -7.966 1.00 87.44 179 ILE A O 1
ATOM 1427 N N . PRO A 1 180 ? -2.982 -7.409 -6.013 1.00 80.75 180 PRO A N 1
ATOM 1428 C CA . PRO A 1 180 ? -1.751 -8.184 -6.178 1.00 80.75 180 PRO A CA 1
ATOM 1429 C C . PRO A 1 180 ? -1.999 -9.699 -6.061 1.00 80.75 180 PRO A C 1
ATOM 1431 O O . PRO A 1 180 ? -1.483 -10.352 -5.178 1.00 80.75 180 PRO A O 1
ATOM 1434 N N . VAL A 1 181 ? -2.796 -10.285 -6.952 1.00 77.44 181 VAL A N 1
ATOM 1435 C CA . VAL A 1 181 ? -3.005 -11.735 -7.094 1.00 77.44 181 VAL A CA 1
ATOM 1436 C C . VAL A 1 181 ? -2.381 -12.174 -8.421 1.00 77.44 181 VAL A C 1
ATOM 1438 O O . VAL A 1 181 ? -2.329 -11.379 -9.363 1.00 77.44 181 VAL A O 1
ATOM 1441 N N . ASP A 1 182 ? -1.900 -13.417 -8.514 1.00 74.00 182 ASP A N 1
ATOM 1442 C CA . ASP A 1 182 ? -1.231 -13.975 -9.706 1.00 74.00 182 ASP A CA 1
ATOM 1443 C C . ASP A 1 182 ? 0.128 -13.309 -10.052 1.00 74.00 182 ASP A C 1
ATOM 1445 O O . ASP A 1 182 ? 0.389 -12.988 -11.209 1.00 74.00 182 ASP A O 1
ATOM 1449 N N . GLY A 1 183 ? 0.992 -13.020 -9.069 1.00 64.94 183 GLY A N 1
ATOM 1450 C CA . GLY A 1 183 ? 2.358 -12.521 -9.335 1.00 64.94 183 GLY A CA 1
ATOM 1451 C C . GLY A 1 183 ? 2.446 -11.089 -9.898 1.00 64.94 183 GLY A C 1
ATOM 1452 O O . GLY A 1 183 ? 3.520 -10.611 -10.279 1.00 64.94 183 GLY A O 1
ATOM 1453 N N . ARG A 1 184 ? 1.326 -10.360 -9.951 1.00 69.62 184 ARG A N 1
ATOM 1454 C CA . ARG A 1 184 ? 1.286 -8.971 -10.433 1.00 69.62 184 ARG A CA 1
ATOM 1455 C C . ARG A 1 184 ? 2.114 -8.072 -9.514 1.00 69.62 184 ARG A C 1
ATOM 1457 O O . ARG A 1 184 ? 1.953 -8.117 -8.300 1.00 69.62 184 ARG A O 1
ATOM 1464 N N . PHE A 1 185 ? 2.973 -7.236 -10.106 1.00 69.94 185 PHE A N 1
ATOM 1465 C CA . PHE A 1 185 ? 3.943 -6.374 -9.404 1.00 69.94 185 PHE A CA 1
ATOM 1466 C C . PHE A 1 185 ? 5.021 -7.104 -8.576 1.00 69.94 185 PHE A C 1
ATOM 1468 O O . PHE A 1 185 ? 5.753 -6.468 -7.813 1.00 69.94 185 PHE A O 1
ATOM 1475 N N . GLU A 1 186 ? 5.190 -8.421 -8.743 1.00 67.69 186 GLU A N 1
ATOM 1476 C CA . GLU A 1 186 ? 6.274 -9.141 -8.064 1.00 67.69 186 GLU A CA 1
ATOM 1477 C C . GLU A 1 186 ? 7.646 -8.928 -8.710 1.00 67.69 186 GLU A C 1
ATOM 1479 O O . GLU A 1 186 ? 8.660 -8.942 -8.006 1.00 67.69 186 GLU A O 1
ATOM 1484 N N . HIS A 1 187 ? 7.672 -8.749 -10.031 1.00 68.81 187 HIS A N 1
ATOM 1485 C CA . HIS A 1 187 ? 8.894 -8.725 -10.829 1.00 68.81 187 HIS A CA 1
ATOM 1486 C C . HIS A 1 187 ? 9.568 -7.355 -10.798 1.00 68.81 187 HIS A C 1
ATOM 1488 O O . HIS A 1 187 ? 8.935 -6.331 -11.063 1.00 68.81 187 HIS A O 1
ATOM 1494 N N . ILE A 1 188 ? 10.867 -7.346 -10.498 1.00 70.94 188 ILE A N 1
ATOM 1495 C CA . ILE A 1 188 ? 11.708 -6.152 -10.611 1.00 70.94 188 ILE A CA 1
ATOM 1496 C C . ILE A 1 188 ? 11.881 -5.837 -12.094 1.00 70.94 188 ILE A C 1
ATOM 1498 O O . ILE A 1 188 ? 12.217 -6.714 -12.886 1.00 70.94 188 ILE A O 1
ATOM 1502 N N . VAL A 1 189 ? 11.670 -4.575 -12.462 1.00 73.69 189 VAL A N 1
ATOM 1503 C CA . VAL A 1 189 ? 11.993 -4.082 -13.802 1.00 73.69 189 VAL A CA 1
ATOM 1504 C C . VAL A 1 189 ? 13.252 -3.248 -13.682 1.00 73.69 189 VAL A C 1
ATOM 1506 O O . VAL A 1 189 ? 13.284 -2.259 -12.952 1.00 73.69 189 VAL A O 1
ATOM 1509 N N . LEU A 1 190 ? 14.306 -3.677 -14.371 1.00 67.94 190 LEU A N 1
ATOM 1510 C CA . LEU A 1 190 ? 15.560 -2.942 -14.412 1.00 67.94 190 LEU A CA 1
ATOM 1511 C C . LEU A 1 190 ? 15.394 -1.731 -15.323 1.00 67.94 190 LEU A C 1
ATOM 1513 O O . LEU A 1 190 ? 15.246 -1.861 -16.536 1.00 67.94 190 LEU A O 1
ATOM 1517 N N . SER A 1 191 ? 15.411 -0.554 -14.710 1.00 75.56 191 SER A N 1
ATOM 1518 C CA . SER A 1 191 ? 15.244 0.722 -15.388 1.00 75.56 191 SER A CA 1
ATOM 1519 C C . SER A 1 191 ? 16.182 1.746 -14.770 1.00 75.56 191 SER A C 1
ATOM 1521 O O . SER A 1 191 ? 16.267 1.863 -13.547 1.00 75.56 191 SER A O 1
ATOM 1523 N N . CYS A 1 192 ? 16.855 2.533 -15.610 1.00 72.12 192 CYS A N 1
ATOM 1524 C CA . CYS A 1 192 ? 17.682 3.654 -15.153 1.00 72.12 192 CYS A CA 1
ATOM 1525 C C . CYS A 1 192 ? 16.852 4.744 -14.453 1.00 72.12 192 CYS A C 1
ATOM 1527 O O . CYS A 1 192 ? 17.411 5.592 -13.764 1.00 72.12 192 CYS A O 1
ATOM 1529 N N . ASN A 1 193 ? 15.525 4.701 -14.606 1.00 80.06 193 ASN A N 1
ATOM 1530 C CA . ASN A 1 193 ? 14.596 5.663 -14.025 1.00 80.06 193 ASN A CA 1
ATOM 1531 C C . ASN A 1 193 ? 13.941 5.158 -12.734 1.00 80.06 193 ASN A C 1
ATOM 1533 O O . ASN A 1 193 ? 13.149 5.894 -12.157 1.00 80.06 193 ASN A O 1
ATOM 1537 N N . ALA A 1 194 ? 14.264 3.949 -12.256 1.00 79.88 194 ALA A N 1
ATOM 1538 C CA . ALA A 1 194 ? 13.575 3.332 -11.120 1.00 79.88 194 ALA A CA 1
ATOM 1539 C C . ALA A 1 194 ? 13.585 4.219 -9.858 1.00 79.88 194 ALA A C 1
ATOM 1541 O O . ALA A 1 194 ? 12.571 4.352 -9.177 1.00 79.88 194 ALA A O 1
ATOM 1542 N N . THR A 1 195 ? 14.709 4.885 -9.570 1.00 79.44 195 THR A N 1
ATOM 1543 C CA . THR A 1 195 ? 14.816 5.832 -8.447 1.00 79.44 195 THR A CA 1
ATOM 1544 C C . THR A 1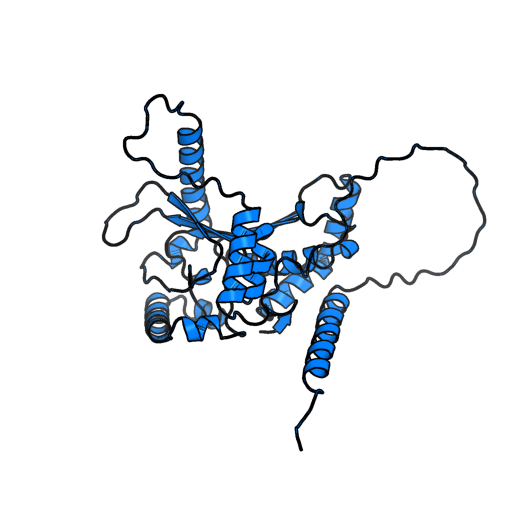 195 ? 14.044 7.124 -8.697 1.00 79.44 195 THR A C 1
ATOM 1546 O O . THR A 1 195 ? 13.472 7.691 -7.772 1.00 79.44 195 THR A O 1
ATOM 1549 N N . SER A 1 196 ? 14.016 7.609 -9.939 1.00 83.81 196 SER A N 1
ATOM 1550 C CA . SER A 1 196 ? 13.266 8.816 -10.295 1.00 83.81 196 SER A CA 1
ATOM 1551 C C . SER A 1 196 ? 11.759 8.578 -10.224 1.00 83.81 196 SER A C 1
ATOM 1553 O O . SER A 1 196 ? 11.043 9.420 -9.693 1.00 83.81 196 SER A O 1
ATOM 1555 N N . ASP A 1 197 ? 11.287 7.416 -10.680 1.00 87.56 197 ASP A N 1
ATOM 1556 C CA . ASP A 1 197 ? 9.875 7.026 -10.623 1.00 87.56 197 ASP A CA 1
ATOM 1557 C C . ASP A 1 197 ? 9.365 6.863 -9.183 1.00 87.56 197 ASP A C 1
ATOM 1559 O O . ASP A 1 197 ? 8.174 7.010 -8.927 1.00 87.56 197 ASP A O 1
ATOM 1563 N N . HIS A 1 198 ? 10.269 6.606 -8.235 1.00 89.75 198 HIS A N 1
ATOM 1564 C CA . HIS A 1 198 ? 9.961 6.564 -6.808 1.00 89.75 198 HIS A CA 1
ATOM 1565 C C . HIS A 1 198 ? 9.638 7.953 -6.217 1.00 89.75 198 HIS A C 1
ATOM 1567 O O . HIS A 1 198 ? 9.033 8.064 -5.148 1.00 89.75 198 HIS A O 1
ATOM 1573 N N . GLY A 1 199 ? 10.055 9.038 -6.878 1.00 90.75 199 GLY A N 1
ATOM 1574 C CA . GLY A 1 199 ? 9.895 10.402 -6.380 1.00 90.75 199 GLY A CA 1
ATOM 1575 C C . GLY A 1 199 ? 8.443 10.881 -6.409 1.00 90.75 199 GLY A C 1
ATOM 1576 O O . GLY A 1 199 ? 7.802 10.868 -7.458 1.00 90.75 199 GLY A O 1
ATOM 1577 N N . ILE A 1 200 ? 7.948 11.396 -5.276 1.00 92.69 200 ILE A N 1
ATOM 1578 C CA . ILE A 1 200 ? 6.557 11.864 -5.135 1.00 92.69 200 ILE A CA 1
ATOM 1579 C C . ILE A 1 200 ? 6.168 12.932 -6.170 1.00 92.69 200 ILE A C 1
ATOM 1581 O O . ILE A 1 200 ? 5.066 12.884 -6.701 1.00 92.69 200 ILE A O 1
ATOM 1585 N N . ILE A 1 201 ? 7.100 13.819 -6.535 1.00 93.19 201 ILE A N 1
ATOM 1586 C CA . ILE A 1 201 ? 6.894 14.876 -7.541 1.00 93.19 201 ILE A CA 1
ATOM 1587 C C . ILE A 1 201 ? 6.566 14.278 -8.918 1.00 93.19 201 ILE A C 1
ATOM 1589 O O . ILE A 1 201 ? 5.733 14.801 -9.656 1.00 93.19 201 ILE A O 1
ATOM 1593 N N . TRP A 1 202 ? 7.207 13.165 -9.288 1.00 92.19 202 TRP A N 1
ATOM 1594 C CA . TRP A 1 202 ? 6.918 12.495 -10.557 1.00 92.19 202 TRP A CA 1
ATOM 1595 C C . TRP A 1 202 ? 5.581 11.764 -10.512 1.00 92.19 202 TRP A C 1
ATOM 1597 O O . TRP A 1 202 ? 4.840 11.802 -11.493 1.00 92.19 202 TRP A O 1
ATOM 1607 N N . ILE A 1 203 ? 5.260 11.139 -9.377 1.00 93.75 203 ILE A N 1
ATOM 1608 C CA . ILE A 1 203 ? 3.968 10.481 -9.165 1.00 93.75 203 ILE A CA 1
ATOM 1609 C C . ILE A 1 203 ? 2.838 11.500 -9.306 1.00 93.75 203 ILE A C 1
ATOM 1611 O O . ILE A 1 203 ? 1.913 11.256 -10.071 1.00 93.75 203 ILE A O 1
ATOM 1615 N N . GLU A 1 204 ? 2.940 12.647 -8.632 1.00 94.69 204 GLU A N 1
ATOM 1616 C CA . GLU A 1 204 ? 1.973 13.744 -8.719 1.00 94.69 204 GLU A CA 1
ATOM 1617 C C . GLU A 1 204 ? 1.811 14.226 -10.164 1.00 94.69 204 GLU A C 1
ATOM 1619 O O . GLU A 1 204 ? 0.708 14.203 -10.706 1.00 94.69 204 GLU A O 1
ATOM 1624 N N . ARG A 1 205 ? 2.921 14.586 -10.820 1.00 93.56 205 ARG A N 1
ATOM 1625 C CA . ARG A 1 205 ? 2.907 15.128 -12.182 1.00 93.56 205 ARG A CA 1
ATOM 1626 C C . ARG A 1 205 ? 2.253 14.183 -13.188 1.00 93.56 205 ARG A C 1
ATOM 1628 O O . ARG A 1 205 ? 1.491 14.622 -14.049 1.00 93.56 205 ARG A O 1
ATOM 1635 N N . GLU A 1 206 ? 2.581 12.894 -13.137 1.00 93.62 206 GLU A N 1
ATOM 1636 C CA . GLU A 1 206 ? 2.002 11.923 -14.068 1.00 93.62 206 GLU A CA 1
ATOM 1637 C C . GLU A 1 206 ? 0.571 11.520 -13.670 1.00 93.62 206 GLU A C 1
ATOM 1639 O O . GLU A 1 206 ? -0.247 11.248 -14.552 1.00 93.62 206 GLU A O 1
ATOM 1644 N N . ALA A 1 207 ? 0.228 11.547 -12.376 1.00 93.38 207 ALA A N 1
ATOM 1645 C CA . ALA A 1 207 ? -1.139 11.342 -11.900 1.00 93.38 207 ALA A CA 1
ATOM 1646 C C . ALA A 1 207 ? -2.074 12.481 -12.328 1.00 93.38 207 ALA A C 1
ATOM 1648 O O . ALA A 1 207 ? -3.188 12.212 -12.774 1.00 93.38 207 ALA A O 1
ATOM 1649 N N . GLU A 1 208 ? -1.625 13.735 -12.260 1.00 93.88 208 GLU A N 1
ATOM 1650 C CA . GLU A 1 208 ? -2.404 14.899 -12.691 1.00 93.88 208 GLU A CA 1
ATOM 1651 C C . GLU A 1 208 ? -2.720 14.826 -14.189 1.00 93.88 208 GLU A C 1
ATOM 1653 O O . GLU A 1 208 ? -3.879 14.933 -14.594 1.00 93.88 208 GLU A O 1
ATOM 1658 N N . LYS A 1 209 ? -1.713 14.532 -15.021 1.00 93.12 209 LYS A N 1
ATOM 1659 C CA . LYS A 1 209 ? -1.917 14.305 -16.459 1.00 93.12 209 LYS A CA 1
ATOM 1660 C C . LYS A 1 209 ? -2.887 13.159 -16.726 1.00 93.12 209 LYS A C 1
ATOM 1662 O O . LYS A 1 209 ? -3.726 13.265 -17.618 1.00 93.12 209 LYS A O 1
ATOM 1667 N N . ALA A 1 210 ? -2.775 12.057 -15.986 1.00 91.19 210 ALA A N 1
ATOM 1668 C CA . ALA A 1 210 ? -3.695 10.937 -16.130 1.00 91.19 210 ALA A CA 1
ATOM 1669 C C . ALA A 1 210 ? -5.132 11.341 -15.770 1.00 91.19 210 ALA A C 1
ATOM 1671 O O . ALA A 1 210 ? -6.060 11.020 -16.511 1.00 91.19 210 ALA A O 1
ATOM 1672 N N . LEU A 1 211 ? -5.311 12.094 -14.681 1.00 90.62 211 LEU A N 1
ATOM 1673 C CA . LEU A 1 211 ? -6.610 12.577 -14.226 1.00 90.62 211 LEU A CA 1
ATOM 1674 C C . LEU A 1 211 ? -7.254 13.538 -15.232 1.00 90.62 211 LEU A C 1
ATOM 1676 O O . LEU A 1 211 ? -8.442 13.404 -15.517 1.00 90.62 211 LEU A O 1
ATOM 1680 N N . LEU A 1 212 ? -6.486 14.481 -15.784 1.00 91.56 212 LEU A N 1
ATOM 1681 C CA . LEU A 1 212 ? -6.965 15.404 -16.818 1.00 91.56 212 LEU A CA 1
ATOM 1682 C C . LEU A 1 212 ? -7.483 14.639 -18.037 1.00 91.56 212 LEU A C 1
ATOM 1684 O O . LEU A 1 212 ? -8.616 14.851 -18.460 1.00 91.56 212 LEU A O 1
ATOM 1688 N N . ARG A 1 213 ? -6.716 13.659 -18.519 1.00 87.38 213 ARG A N 1
ATOM 1689 C CA . ARG A 1 213 ? -7.130 12.816 -19.648 1.00 87.38 213 ARG A CA 1
ATOM 1690 C C . ARG A 1 213 ? -8.374 11.987 -19.347 1.00 87.38 213 ARG A C 1
ATOM 1692 O O . ARG A 1 213 ? -9.222 11.826 -20.217 1.00 87.38 213 ARG A O 1
ATOM 1699 N N . MET A 1 214 ? -8.492 11.459 -18.127 1.00 84.38 214 MET A N 1
ATOM 1700 C CA . MET A 1 214 ? -9.698 10.744 -17.704 1.00 84.38 214 MET A CA 1
ATOM 1701 C C . MET A 1 214 ? -10.921 11.669 -17.740 1.00 84.38 214 MET A C 1
ATOM 1703 O O . MET A 1 214 ? -11.957 11.277 -18.270 1.00 84.38 214 MET A O 1
ATOM 1707 N N . LYS A 1 215 ? -10.794 12.910 -17.249 1.00 86.31 215 LYS A N 1
ATOM 1708 C CA . LYS A 1 215 ? -11.871 13.913 -17.304 1.00 86.31 215 LYS A CA 1
ATOM 1709 C C . LYS A 1 215 ? -12.265 14.256 -18.742 1.00 86.31 215 LYS A C 1
ATOM 1711 O O . LYS A 1 215 ? -13.454 14.254 -19.042 1.00 86.31 215 LYS A O 1
ATOM 1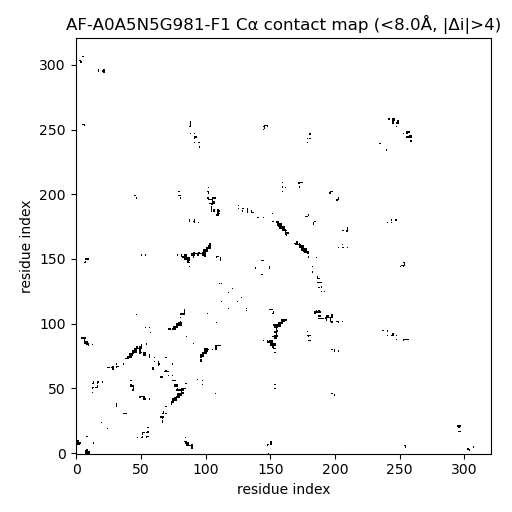716 N N . GLU A 1 216 ? -11.287 14.480 -19.620 1.00 86.00 216 GLU A N 1
ATOM 1717 C CA . GLU A 1 216 ? -11.516 14.740 -21.049 1.00 86.00 216 GLU A CA 1
ATOM 1718 C C . GLU A 1 216 ? -12.283 13.581 -21.700 1.00 86.00 216 GLU A C 1
ATOM 1720 O O . GLU A 1 216 ? -13.348 13.796 -22.278 1.00 86.00 216 GLU A O 1
ATOM 1725 N N . SER A 1 217 ? -11.831 12.339 -21.495 1.00 77.00 217 SER A N 1
ATOM 1726 C CA . SER A 1 217 ? -12.490 11.151 -22.054 1.00 77.00 217 SER A CA 1
ATOM 1727 C C . SER A 1 217 ? -13.911 10.912 -21.529 1.00 77.00 217 SER A C 1
ATOM 1729 O O . SER A 1 217 ? -14.734 10.358 -22.248 1.00 77.00 217 SER A O 1
ATOM 1731 N N . CYS A 1 218 ? -14.221 11.339 -20.298 1.00 65.69 218 CYS A N 1
ATOM 1732 C CA . CYS A 1 218 ? -15.575 11.258 -19.741 1.00 65.69 218 CYS A CA 1
ATOM 1733 C C . CYS A 1 218 ? -16.501 12.372 -20.255 1.00 65.69 218 CYS A C 1
ATOM 1735 O O . CYS A 1 218 ? -17.719 12.226 -20.192 1.00 65.69 218 CYS A O 1
ATOM 1737 N N . SER A 1 219 ? -15.941 13.496 -20.715 1.00 60.94 219 SER A N 1
ATOM 1738 C CA . SER A 1 219 ? -16.700 14.647 -21.224 1.00 60.94 219 SER A CA 1
ATOM 1739 C C . SER A 1 219 ? -17.038 14.551 -22.714 1.00 60.94 219 SER A C 1
ATOM 1741 O O . SER A 1 219 ? -17.997 15.176 -23.169 1.00 60.94 219 SER A O 1
ATOM 1743 N N . GLU A 1 220 ? -16.291 13.747 -23.474 1.00 54.97 220 GLU A N 1
ATOM 1744 C CA . GLU A 1 220 ? -16.599 13.468 -24.872 1.00 54.97 220 GLU A CA 1
ATOM 1745 C C . GLU A 1 220 ? -17.874 12.618 -24.967 1.00 54.97 220 GLU A C 1
ATOM 1747 O O . GLU A 1 220 ? -17.917 11.447 -24.592 1.00 54.97 220 GLU A O 1
ATOM 1752 N N . THR A 1 221 ? -18.947 13.211 -25.491 1.00 45.72 221 THR A N 1
ATOM 1753 C CA . THR A 1 221 ? -20.160 12.481 -25.865 1.00 45.72 221 THR A CA 1
ATOM 1754 C C . THR A 1 221 ? -19.792 11.518 -26.994 1.00 45.72 221 THR A C 1
ATOM 1756 O O . THR A 1 221 ? -19.581 11.928 -28.136 1.00 45.72 221 THR A O 1
ATOM 1759 N N . VAL A 1 222 ? -19.681 10.227 -26.676 1.00 51.56 222 VAL A N 1
ATOM 1760 C CA . VAL A 1 222 ? -19.384 9.165 -27.646 1.00 51.56 222 VAL A CA 1
ATOM 1761 C C . VAL A 1 222 ? -20.554 9.052 -28.632 1.00 51.56 222 VAL A C 1
ATOM 1763 O O . VAL A 1 222 ? -21.523 8.339 -28.397 1.00 51.56 222 VAL A O 1
ATOM 1766 N N . THR A 1 223 ? -20.488 9.790 -29.739 1.00 51.97 223 THR A N 1
ATOM 1767 C CA . THR A 1 223 ? -21.507 9.797 -30.810 1.00 51.97 223 THR A CA 1
ATOM 1768 C C . THR A 1 223 ? -21.199 8.806 -31.934 1.00 51.97 223 THR A C 1
ATOM 1770 O O . THR A 1 223 ? -22.038 8.551 -32.795 1.00 51.97 223 THR A O 1
ATOM 1773 N N . THR A 1 224 ? -20.012 8.198 -31.920 1.00 57.41 224 THR A N 1
ATOM 1774 C CA . THR A 1 224 ? -19.579 7.198 -32.902 1.00 57.41 224 THR A CA 1
ATOM 1775 C C . THR A 1 224 ? -19.396 5.834 -32.258 1.00 57.41 224 THR A C 1
ATOM 1777 O O . THR A 1 224 ? -18.623 5.687 -31.311 1.00 57.41 224 THR A O 1
ATOM 1780 N N . ALA A 1 225 ? -20.066 4.823 -32.816 1.00 40.66 225 ALA A N 1
ATOM 1781 C CA . ALA A 1 225 ? -19.925 3.437 -32.389 1.00 40.66 225 ALA A CA 1
ATOM 1782 C C . ALA A 1 225 ? -18.451 2.979 -32.487 1.00 40.66 225 ALA A C 1
ATOM 1784 O O . ALA A 1 225 ? -17.808 3.188 -33.525 1.00 40.66 225 ALA A O 1
ATOM 1785 N N . PRO A 1 226 ? -17.887 2.357 -31.436 1.00 49.97 226 PRO A N 1
ATOM 1786 C CA . PRO A 1 226 ? -16.496 1.927 -31.445 1.00 49.97 226 PRO A CA 1
ATOM 1787 C C . PRO A 1 226 ? -16.266 0.848 -32.514 1.00 49.97 226 PRO A C 1
ATOM 1789 O O . PRO A 1 226 ? -16.966 -0.159 -32.565 1.00 49.97 226 PRO A O 1
ATOM 1792 N N . LYS A 1 227 ? -15.231 1.029 -33.350 1.00 59.44 227 LYS A N 1
ATOM 1793 C CA . LYS A 1 227 ? -14.844 0.086 -34.427 1.00 59.44 227 LYS A CA 1
ATOM 1794 C C . LYS A 1 227 ? -14.438 -1.306 -33.925 1.00 59.44 227 LYS A C 1
ATOM 1796 O O . LYS A 1 227 ? -14.373 -2.246 -34.708 1.00 59.44 227 LYS A O 1
ATOM 1801 N N . VAL A 1 228 ? -14.124 -1.428 -32.637 1.00 51.03 228 VAL A N 1
ATOM 1802 C CA . VAL A 1 228 ? -13.788 -2.684 -31.965 1.00 51.03 228 VAL A CA 1
ATOM 1803 C C . VAL A 1 228 ? -14.657 -2.770 -30.723 1.00 51.03 228 VAL A C 1
ATOM 1805 O O . VAL A 1 228 ? -14.554 -1.915 -29.843 1.00 51.03 228 VAL A O 1
ATOM 1808 N N . GLN A 1 229 ? -15.489 -3.805 -30.645 1.00 41.94 229 GLN A N 1
ATOM 1809 C CA . GLN A 1 229 ? -16.293 -4.104 -29.467 1.00 41.94 229 GLN A CA 1
ATOM 1810 C C . GLN A 1 229 ? -15.356 -4.556 -28.338 1.00 41.94 229 GLN A C 1
ATOM 1812 O O . GLN A 1 229 ? -15.043 -5.734 -28.182 1.00 41.94 229 GLN A O 1
ATOM 1817 N N . LYS A 1 230 ? -14.828 -3.599 -27.575 1.00 49.75 230 LYS A N 1
ATOM 1818 C CA . LYS A 1 230 ? -14.158 -3.885 -26.310 1.00 49.75 230 LYS A CA 1
ATOM 1819 C C . LYS A 1 230 ? -15.244 -4.049 -25.256 1.00 49.75 230 LYS A C 1
ATOM 1821 O O . LYS A 1 230 ? -16.055 -3.149 -25.073 1.00 49.75 230 LYS A O 1
ATOM 1826 N N . LEU A 1 231 ? -15.254 -5.187 -24.564 1.00 48.84 231 LEU A N 1
ATOM 1827 C CA . LEU A 1 231 ? -16.001 -5.324 -23.315 1.00 48.84 231 LEU A CA 1
ATOM 1828 C C . LEU A 1 231 ? -15.386 -4.346 -22.312 1.00 48.84 231 LEU A C 1
ATOM 1830 O O . LEU A 1 231 ? -14.329 -4.615 -21.737 1.00 48.84 231 LEU A O 1
ATOM 1834 N N . GLU A 1 232 ? -16.007 -3.181 -22.160 1.00 49.72 232 GLU A N 1
ATOM 1835 C CA . GLU A 1 232 ? -15.650 -2.252 -21.100 1.00 49.72 232 GLU A CA 1
ATOM 1836 C C . GLU A 1 232 ? -15.905 -2.910 -19.747 1.00 49.72 232 GLU A C 1
ATOM 1838 O O . GLU A 1 232 ? -16.897 -3.605 -19.515 1.00 49.72 232 GLU A O 1
ATOM 1843 N N . ARG A 1 233 ? -14.921 -2.757 -18.866 1.00 51.28 233 ARG A N 1
ATOM 1844 C CA . ARG A 1 233 ? -14.792 -3.490 -17.612 1.00 51.28 233 ARG A CA 1
ATOM 1845 C C . ARG A 1 233 ? -15.774 -2.931 -16.579 1.00 51.28 233 ARG A C 1
ATOM 1847 O O . ARG A 1 233 ? -15.368 -2.265 -15.640 1.00 51.28 233 ARG A O 1
ATOM 1854 N N . LEU A 1 234 ? -17.062 -3.223 -16.726 1.00 50.28 234 LEU A N 1
ATOM 1855 C CA . LEU A 1 234 ? -18.104 -2.886 -15.748 1.00 50.28 234 LEU A CA 1
ATOM 1856 C C . LEU A 1 234 ? -18.131 -3.908 -14.596 1.00 50.28 234 LEU A C 1
ATOM 1858 O O . LEU A 1 234 ? -19.157 -4.522 -14.312 1.00 50.28 234 LEU A O 1
ATOM 1862 N N . ARG A 1 235 ? -16.988 -4.168 -13.947 1.00 59.28 235 ARG A N 1
ATOM 1863 C CA . ARG A 1 235 ? -16.987 -4.892 -12.664 1.00 59.28 235 ARG A CA 1
ATOM 1864 C C . ARG A 1 235 ? -16.962 -3.860 -11.545 1.00 59.28 235 ARG A C 1
ATOM 1866 O O . ARG A 1 235 ? -16.106 -2.982 -11.547 1.00 59.28 235 ARG A O 1
ATOM 1873 N N . THR A 1 236 ? -17.891 -3.966 -10.598 1.00 73.88 236 THR A N 1
ATOM 1874 C CA . THR A 1 236 ? -17.859 -3.150 -9.379 1.00 73.88 236 THR A CA 1
ATOM 1875 C C . THR A 1 236 ? -16.586 -3.461 -8.587 1.00 73.88 236 THR A C 1
ATOM 1877 O O . THR A 1 236 ? -16.082 -4.589 -8.627 1.00 73.88 236 THR A O 1
ATOM 1880 N N . PHE A 1 237 ? -16.048 -2.474 -7.862 1.00 81.12 237 PHE A N 1
ATOM 1881 C CA . PHE A 1 237 ? -14.841 -2.658 -7.045 1.00 81.12 237 PHE A CA 1
ATOM 1882 C C . PHE A 1 237 ? -14.973 -3.826 -6.059 1.00 81.12 237 PHE A C 1
ATOM 1884 O O . PHE A 1 237 ? -14.010 -4.569 -5.865 1.00 81.12 237 PHE A O 1
ATOM 1891 N N . GLU A 1 238 ? -16.171 -4.016 -5.508 1.00 83.19 238 GLU A N 1
ATOM 1892 C CA . GLU A 1 238 ? -16.534 -5.121 -4.618 1.00 83.19 238 GLU A CA 1
ATOM 1893 C C . GLU A 1 238 ? -16.425 -6.481 -5.309 1.00 83.19 238 GLU A C 1
ATOM 1895 O O . GLU A 1 238 ? -15.825 -7.403 -4.763 1.00 83.19 238 GLU A O 1
ATOM 1900 N N . LYS A 1 239 ? -16.932 -6.603 -6.544 1.00 85.75 239 LYS A N 1
ATOM 1901 C CA . LYS A 1 239 ? -16.824 -7.845 -7.316 1.00 85.75 239 LYS A CA 1
ATOM 1902 C C . LYS A 1 239 ? -15.369 -8.182 -7.619 1.00 85.75 239 LYS A C 1
ATOM 1904 O O . LYS A 1 239 ? -14.965 -9.324 -7.455 1.00 85.75 239 LYS A O 1
ATOM 1909 N N . GLU A 1 240 ? -14.564 -7.194 -8.011 1.00 85.12 240 GLU A N 1
ATOM 1910 C CA . GLU A 1 240 ? -13.132 -7.420 -8.240 1.00 85.12 240 GLU A CA 1
ATOM 1911 C C . GLU A 1 240 ? -12.389 -7.841 -6.967 1.00 85.12 240 GLU A C 1
ATOM 1913 O O . GLU A 1 240 ? -11.468 -8.653 -7.035 1.00 85.12 240 GLU A O 1
ATOM 1918 N N . HIS A 1 241 ? -12.774 -7.286 -5.818 1.00 88.06 241 HIS A N 1
ATOM 1919 C CA . HIS A 1 241 ? -12.207 -7.656 -4.527 1.00 88.06 241 HIS A CA 1
ATOM 1920 C C . HIS A 1 241 ? -12.598 -9.085 -4.130 1.00 88.06 241 HIS A C 1
ATOM 1922 O O . HIS A 1 241 ? -11.728 -9.876 -3.772 1.00 88.06 241 HIS A O 1
ATOM 1928 N N . LYS A 1 242 ? -13.875 -9.450 -4.296 1.00 88.38 242 LYS A N 1
ATOM 1929 C CA . LYS A 1 242 ? -14.365 -10.813 -4.071 1.00 88.38 242 LYS A CA 1
ATOM 1930 C C . LYS A 1 242 ? -13.656 -11.830 -4.969 1.00 88.38 242 LYS A C 1
ATOM 1932 O O . LYS A 1 242 ? -13.134 -12.821 -4.464 1.00 88.38 242 LYS A O 1
ATOM 1937 N N . ASP A 1 243 ? -13.553 -11.541 -6.267 1.00 88.50 243 ASP A N 1
ATOM 1938 C CA . ASP A 1 243 ? -12.822 -12.379 -7.223 1.00 88.50 243 ASP A CA 1
ATOM 1939 C C . ASP A 1 243 ? -11.357 -12.564 -6.774 1.00 88.50 243 ASP A C 1
ATOM 1941 O O . ASP A 1 243 ? -10.798 -13.652 -6.879 1.00 88.50 243 ASP A O 1
ATOM 1945 N N . ALA A 1 244 ? -10.712 -11.512 -6.256 1.00 87.56 244 ALA A N 1
ATOM 1946 C CA . ALA A 1 244 ? -9.330 -11.585 -5.784 1.00 87.56 244 ALA A CA 1
ATOM 1947 C C . ALA A 1 244 ? -9.168 -12.440 -4.516 1.00 87.56 244 ALA A C 1
ATOM 1949 O O . ALA A 1 244 ? -8.204 -13.205 -4.436 1.00 87.56 244 ALA A O 1
ATOM 1950 N N . LEU A 1 245 ? -10.103 -12.355 -3.563 1.00 88.75 245 LEU A N 1
ATOM 1951 C CA . LEU A 1 245 ? -10.133 -13.215 -2.374 1.00 88.75 245 LEU A CA 1
ATOM 1952 C C . LEU A 1 245 ? -10.271 -14.693 -2.766 1.00 88.75 245 LEU A C 1
ATOM 1954 O O . LEU A 1 245 ? -9.462 -15.523 -2.353 1.00 88.75 245 LEU A O 1
ATOM 1958 N N . GLU A 1 246 ? -11.229 -15.017 -3.638 1.00 88.44 246 GLU A N 1
ATOM 1959 C CA . GLU A 1 246 ? -11.436 -16.383 -4.141 1.00 88.44 246 GLU A CA 1
ATOM 1960 C C . GLU A 1 246 ? -10.200 -16.908 -4.889 1.00 88.44 246 GLU A C 1
ATOM 1962 O O . GLU A 1 246 ? -9.783 -18.058 -4.720 1.00 88.44 246 GLU A O 1
ATOM 1967 N N . ARG A 1 247 ? -9.552 -16.048 -5.683 1.00 87.38 247 ARG A N 1
ATOM 1968 C CA . ARG A 1 247 ? -8.328 -16.407 -6.408 1.00 87.38 247 ARG A CA 1
ATOM 1969 C C . ARG A 1 247 ? -7.151 -16.649 -5.465 1.00 87.38 247 ARG A C 1
ATOM 1971 O O . ARG A 1 247 ? -6.428 -17.621 -5.675 1.00 87.38 247 ARG A O 1
ATOM 1978 N N . ALA A 1 248 ? -6.981 -15.847 -4.413 1.00 85.69 248 ALA A N 1
ATOM 1979 C CA . ALA A 1 248 ? -5.951 -16.075 -3.398 1.00 85.69 248 ALA A CA 1
ATOM 1980 C C . ALA A 1 248 ? -6.120 -17.441 -2.706 1.00 85.69 248 ALA A C 1
ATOM 1982 O O . ALA A 1 248 ? -5.139 -18.169 -2.538 1.00 85.69 248 ALA A O 1
ATOM 1983 N N . VAL A 1 249 ? -7.361 -17.833 -2.399 1.00 86.50 249 VAL A N 1
ATOM 1984 C CA . VAL A 1 249 ? -7.676 -19.172 -1.874 1.00 86.50 249 VAL A CA 1
ATOM 1985 C C . VAL A 1 249 ? -7.318 -20.257 -2.896 1.00 86.50 249 VAL A C 1
ATOM 1987 O O . VAL A 1 249 ? -6.614 -21.206 -2.560 1.00 86.50 249 VAL A O 1
ATOM 1990 N N . SER A 1 250 ? -7.704 -20.090 -4.168 1.00 86.38 250 SER A N 1
ATOM 1991 C CA . SER A 1 250 ? -7.408 -21.071 -5.230 1.00 86.38 250 SER A CA 1
ATOM 1992 C C . SER A 1 250 ? -5.908 -21.304 -5.468 1.00 86.38 250 SER A C 1
ATOM 1994 O O . SER A 1 250 ? -5.496 -22.392 -5.870 1.00 86.38 250 SER A O 1
ATOM 1996 N N . LEU A 1 251 ? -5.075 -20.296 -5.194 1.00 82.44 251 LEU A N 1
ATOM 1997 C CA . LEU A 1 251 ? -3.617 -20.368 -5.314 1.00 82.44 251 LEU A CA 1
ATOM 1998 C C . LEU A 1 251 ? -2.933 -20.955 -4.069 1.00 82.44 251 LEU A C 1
ATOM 2000 O O . LEU A 1 251 ? -1.704 -21.055 -4.047 1.00 82.44 251 LEU A O 1
ATOM 2004 N N . ASN A 1 252 ? -3.702 -21.368 -3.055 1.00 80.62 252 ASN A N 1
ATOM 2005 C CA . ASN A 1 252 ? -3.212 -21.829 -1.755 1.00 80.62 252 ASN A CA 1
ATOM 2006 C C . ASN A 1 252 ? -2.300 -20.798 -1.068 1.00 80.62 252 ASN A C 1
ATOM 2008 O O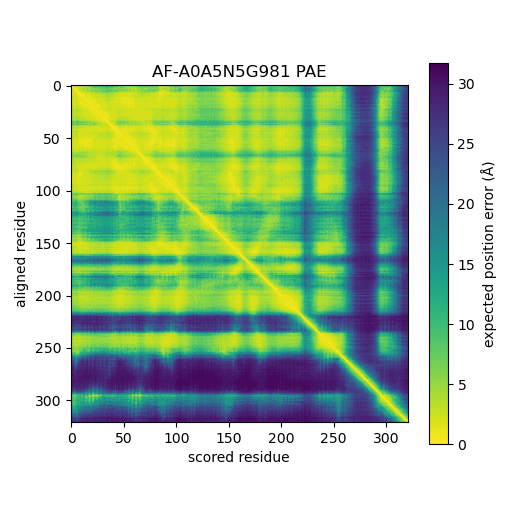 . ASN A 1 252 ? -1.257 -21.153 -0.511 1.00 80.62 252 ASN A O 1
ATOM 2012 N N . VAL A 1 253 ? -2.673 -19.515 -1.130 1.00 80.62 253 VAL A N 1
ATOM 2013 C CA . VAL A 1 253 ? -1.971 -18.468 -0.381 1.00 80.62 253 VAL A CA 1
ATOM 2014 C C . VAL A 1 253 ? -2.133 -18.752 1.120 1.00 80.62 253 VAL A C 1
ATOM 2016 O O . VAL A 1 253 ? -3.263 -18.948 1.578 1.00 80.62 253 VAL A O 1
ATOM 2019 N N . PRO A 1 254 ? -1.041 -18.785 1.907 1.00 77.19 254 PRO A N 1
ATOM 2020 C CA . PRO A 1 254 ? -1.121 -19.054 3.338 1.00 77.19 254 PRO A CA 1
ATOM 2021 C C . PRO A 1 254 ? -2.081 -18.093 4.042 1.00 77.19 254 PRO A C 1
ATOM 2023 O O . PRO A 1 254 ? -1.988 -16.880 3.859 1.00 77.19 254 PRO A O 1
ATOM 2026 N N . HIS A 1 255 ? -2.979 -18.644 4.863 1.00 76.62 255 HIS A N 1
ATOM 2027 C CA . HIS A 1 255 ? -3.952 -17.884 5.657 1.00 76.62 255 HIS A CA 1
ATOM 2028 C C . HIS A 1 255 ? -4.901 -16.986 4.837 1.00 76.62 255 HIS A C 1
ATOM 2030 O O . HIS A 1 255 ? -5.400 -15.981 5.346 1.00 76.62 255 HIS A O 1
ATOM 2036 N N . ALA A 1 256 ? -5.147 -17.322 3.567 1.00 70.75 256 ALA A N 1
ATOM 2037 C CA . ALA A 1 256 ? -6.235 -16.717 2.808 1.00 70.75 256 ALA A CA 1
ATOM 2038 C C . ALA A 1 256 ? -7.587 -17.205 3.353 1.00 70.75 256 ALA A C 1
ATOM 2040 O O . ALA A 1 256 ? -7.787 -18.404 3.547 1.00 70.75 256 ALA A O 1
ATOM 2041 N N . VAL A 1 257 ? -8.493 -16.262 3.602 1.00 71.12 257 VAL A N 1
ATOM 2042 C CA . VAL A 1 257 ? -9.819 -16.492 4.190 1.00 71.12 257 VAL A CA 1
ATOM 2043 C C . VAL A 1 257 ? -10.884 -16.366 3.099 1.00 71.12 257 VAL A C 1
ATOM 2045 O O . VAL A 1 257 ? -10.714 -15.602 2.145 1.00 71.12 257 VAL A O 1
ATOM 2048 N N . THR A 1 258 ? -11.969 -17.137 3.206 1.00 60.78 258 THR A N 1
ATOM 2049 C CA . THR A 1 258 ? -13.074 -17.063 2.239 1.00 60.78 258 THR A CA 1
ATOM 2050 C C . THR A 1 258 ? -13.982 -15.856 2.522 1.00 60.78 258 THR A C 1
ATOM 2052 O O . THR A 1 258 ? -14.134 -15.467 3.678 1.00 60.78 258 THR A O 1
ATOM 2055 N N . PRO A 1 259 ? -14.650 -15.277 1.503 1.00 55.69 259 PRO A N 1
ATOM 2056 C CA . PRO A 1 259 ? -15.520 -14.106 1.683 1.00 55.69 259 PRO A CA 1
ATOM 2057 C C . PRO A 1 259 ? -16.653 -14.281 2.713 1.00 55.69 259 PRO A C 1
ATOM 2059 O O . PRO A 1 259 ? -17.204 -13.290 3.177 1.00 55.69 259 PRO A O 1
ATOM 2062 N N . ASN A 1 260 ? -17.022 -15.523 3.051 1.00 42.56 260 ASN A N 1
ATOM 2063 C CA . ASN A 1 260 ? -18.132 -15.838 3.955 1.00 42.56 260 ASN A CA 1
ATOM 2064 C C . ASN A 1 260 ? -17.746 -15.901 5.442 1.00 42.56 260 ASN A C 1
ATOM 2066 O O . ASN A 1 260 ? -18.642 -15.946 6.277 1.00 42.56 260 ASN A O 1
ATOM 2070 N N . GLU A 1 261 ? -16.458 -15.916 5.792 1.00 46.81 261 GLU A N 1
ATOM 2071 C CA . GLU A 1 261 ? -16.023 -16.028 7.196 1.00 46.81 261 GLU A CA 1
ATOM 2072 C C . GLU A 1 261 ? -15.966 -14.673 7.929 1.00 46.81 261 GLU A C 1
ATOM 2074 O O . GLU A 1 261 ? -15.734 -14.644 9.135 1.00 46.81 261 GLU A O 1
ATOM 2079 N N . GLU A 1 262 ? -16.205 -13.550 7.237 1.00 44.41 262 GLU A N 1
ATOM 2080 C CA . GLU A 1 262 ? -15.984 -12.201 7.785 1.00 44.41 262 GLU A CA 1
ATOM 2081 C C . GLU A 1 262 ? -17.167 -11.228 7.702 1.00 44.41 262 GLU A C 1
ATOM 2083 O O . GLU A 1 262 ? -16.962 -10.065 8.025 1.00 44.41 262 GLU A O 1
ATOM 2088 N N . ALA A 1 263 ? -18.392 -11.622 7.331 1.00 27.19 263 ALA A N 1
ATOM 2089 C CA . ALA A 1 263 ? -19.519 -10.683 7.422 1.00 27.19 263 ALA A CA 1
ATOM 2090 C C . ALA A 1 263 ? -19.798 -10.339 8.903 1.00 27.19 263 ALA A C 1
ATOM 2092 O O . ALA A 1 263 ? -20.280 -11.210 9.630 1.00 27.19 263 ALA A O 1
ATOM 2093 N N . PRO A 1 264 ? -19.531 -9.107 9.386 1.00 36.50 264 PRO A N 1
ATOM 2094 C CA . PRO A 1 264 ? -20.075 -8.665 10.656 1.00 36.50 264 PRO A CA 1
ATOM 2095 C C . PRO A 1 264 ? -21.558 -8.372 10.409 1.00 36.50 264 PRO A C 1
ATOM 2097 O O . PRO A 1 264 ? -21.914 -7.757 9.400 1.00 36.50 264 PRO A O 1
ATOM 2100 N N . GLU A 1 265 ? -22.416 -8.840 11.306 1.00 31.98 265 GLU A N 1
ATOM 2101 C CA . GLU A 1 265 ? -23.854 -8.575 11.321 1.00 31.98 265 GLU A CA 1
ATOM 2102 C C . GLU A 1 265 ? -24.142 -7.075 11.503 1.00 31.98 265 GLU A C 1
ATOM 2104 O O . GLU A 1 265 ? -24.519 -6.661 12.579 1.00 31.98 265 GLU A O 1
ATOM 2109 N N . ASP A 1 266 ? -23.955 -6.240 10.484 1.00 36.22 266 ASP A N 1
ATOM 2110 C CA . ASP A 1 266 ? -24.347 -4.823 10.526 1.00 36.22 266 ASP A CA 1
ATOM 2111 C C . ASP A 1 266 ? -24.707 -4.340 9.112 1.00 36.22 266 ASP A C 1
ATOM 2113 O O . ASP A 1 266 ? -24.080 -3.461 8.520 1.00 36.22 266 ASP A O 1
ATOM 2117 N N . GLN A 1 267 ? -25.726 -4.968 8.527 1.00 32.16 267 GLN A N 1
ATOM 2118 C CA . GLN A 1 267 ? -26.479 -4.410 7.400 1.00 32.16 267 GLN A CA 1
ATOM 2119 C C . GLN A 1 267 ? -27.976 -4.568 7.666 1.00 32.16 267 GLN A C 1
ATOM 2121 O O . GLN A 1 267 ? -28.689 -5.287 6.967 1.00 32.16 267 GLN A O 1
ATOM 2126 N N . LYS A 1 268 ? -28.466 -3.882 8.697 1.00 25.27 268 LYS A N 1
ATOM 2127 C CA . LYS A 1 268 ? -29.866 -3.467 8.767 1.00 25.27 268 LYS A CA 1
ATOM 2128 C C . LYS A 1 268 ? -29.904 -1.966 9.054 1.00 25.27 268 LYS A C 1
ATOM 2130 O O . LYS A 1 268 ? -29.247 -1.532 9.994 1.00 25.27 268 LYS A O 1
ATOM 2135 N N . PRO A 1 269 ? -30.620 -1.165 8.251 1.00 25.81 269 PRO A N 1
ATOM 2136 C CA . PRO A 1 269 ? -30.908 0.209 8.617 1.00 25.81 269 PRO A CA 1
ATOM 2137 C C . PRO A 1 269 ? -31.997 0.171 9.693 1.00 25.81 269 PRO A C 1
ATOM 2139 O O . PRO A 1 269 ? -33.144 -0.144 9.385 1.00 25.81 269 PRO A O 1
ATOM 2142 N N . GLU A 1 270 ? -31.638 0.418 10.952 1.00 26.98 270 GLU A N 1
ATOM 2143 C CA . GLU A 1 270 ? -32.637 0.704 11.983 1.00 26.98 270 GLU A CA 1
ATOM 2144 C C . GLU A 1 270 ? -33.057 2.174 11.884 1.00 26.98 270 GLU A C 1
ATOM 2146 O O . GLU A 1 270 ? -32.233 3.092 11.900 1.00 26.98 270 GLU A O 1
ATOM 2151 N N . GLU A 1 271 ? -34.363 2.362 11.712 1.00 26.11 271 GLU A N 1
ATOM 2152 C CA . GLU A 1 271 ? -35.069 3.631 11.821 1.00 26.11 271 GLU A CA 1
ATOM 2153 C C . GLU A 1 271 ? -34.882 4.218 13.227 1.00 26.11 271 GLU A C 1
ATOM 2155 O O . GLU A 1 271 ? -34.935 3.512 14.234 1.00 26.11 271 GLU A O 1
ATOM 2160 N N . ALA A 1 272 ? -34.650 5.527 13.287 1.00 26.61 272 ALA A N 1
ATOM 2161 C CA . ALA A 1 272 ? -34.519 6.269 14.532 1.00 26.61 272 ALA A CA 1
ATOM 2162 C C . ALA A 1 272 ? -35.831 6.253 15.336 1.00 26.61 272 ALA A C 1
ATOM 2164 O O . ALA A 1 272 ? -36.881 6.529 14.751 1.00 26.61 272 ALA A O 1
ATOM 2165 N N . PRO A 1 273 ? -35.794 6.060 16.667 1.00 29.02 273 PRO A N 1
ATOM 2166 C CA . PRO A 1 273 ? -36.867 6.499 17.532 1.00 29.02 273 PRO A CA 1
ATOM 2167 C C . PRO A 1 273 ? -36.559 7.857 18.170 1.00 29.02 273 PRO A C 1
ATOM 2169 O O . PRO A 1 273 ? -35.414 8.256 18.393 1.00 29.02 273 PRO A O 1
ATOM 2172 N N . GLU A 1 274 ? -37.659 8.553 18.407 1.00 23.62 274 GLU A N 1
ATOM 2173 C CA . GLU A 1 274 ? -37.820 9.940 18.804 1.00 23.62 274 GLU A CA 1
ATOM 2174 C C . GLU A 1 274 ? -37.311 10.255 20.220 1.00 23.62 274 GLU A C 1
ATOM 2176 O O . GLU A 1 274 ? -37.172 9.398 21.091 1.00 23.62 274 GLU A O 1
ATOM 2181 N N . ILE A 1 275 ? -37.035 11.543 20.416 1.00 24.75 275 ILE A N 1
ATOM 2182 C CA . ILE A 1 275 ? -36.598 12.183 21.655 1.00 24.75 275 ILE A CA 1
ATOM 2183 C C . ILE A 1 275 ? -37.797 12.309 22.604 1.00 24.75 275 ILE A C 1
ATOM 2185 O O . ILE A 1 275 ? -38.779 12.954 22.245 1.00 24.75 275 ILE A O 1
ATOM 2189 N N . GLU A 1 276 ? -37.675 11.817 23.838 1.00 24.80 276 GLU A N 1
ATOM 2190 C CA . GLU A 1 276 ? -38.474 12.311 24.966 1.00 24.80 276 GLU A CA 1
ATOM 2191 C C . GLU A 1 276 ? -37.569 12.696 26.147 1.00 24.80 276 GLU A C 1
ATOM 2193 O O . GLU A 1 276 ? -36.860 11.875 26.730 1.00 24.80 276 GLU A O 1
ATOM 2198 N N . ASP A 1 277 ? -37.616 13.990 26.471 1.00 22.75 277 ASP A N 1
ATOM 2199 C CA . ASP A 1 277 ? -37.063 14.644 27.656 1.00 22.75 277 ASP A CA 1
ATOM 2200 C C . ASP A 1 277 ? -37.654 14.069 28.947 1.00 22.75 277 ASP A C 1
ATOM 2202 O O . ASP A 1 277 ? -38.869 14.153 29.129 1.00 22.75 277 ASP A O 1
ATOM 2206 N N . LYS A 1 278 ? -36.805 13.656 29.903 1.00 24.48 278 LYS A N 1
ATOM 2207 C CA . LYS A 1 278 ? -37.041 13.888 31.342 1.00 24.48 278 LYS A CA 1
ATOM 2208 C C . LYS A 1 278 ? -35.729 14.114 32.093 1.00 24.48 278 LYS A C 1
ATOM 2210 O O . LYS A 1 278 ? -34.906 13.221 32.255 1.00 24.48 278 LYS A O 1
ATOM 2215 N N . SER A 1 279 ? -35.594 15.346 32.563 1.00 23.92 279 SER A N 1
ATOM 2216 C CA . SER A 1 279 ? -34.655 15.837 33.567 1.00 23.92 279 SER A CA 1
ATOM 2217 C C . SER A 1 279 ? -34.831 15.149 34.922 1.00 23.92 279 SER A C 1
ATOM 2219 O O . SER A 1 279 ? -35.964 15.086 35.390 1.00 23.92 279 SER A O 1
ATOM 2221 N N . GLU A 1 280 ? -33.733 14.767 35.580 1.00 24.73 280 GLU A N 1
ATOM 2222 C CA . GLU A 1 280 ? -33.558 14.815 37.043 1.00 24.73 280 GLU A CA 1
ATOM 2223 C C . GLU A 1 280 ? -32.081 14.538 37.408 1.00 24.73 280 GLU A C 1
ATOM 2225 O O . GLU A 1 280 ? -31.490 13.556 36.972 1.00 24.73 280 GLU A O 1
ATOM 2230 N N . ASP A 1 281 ? -31.496 15.433 38.202 1.00 24.20 281 ASP A N 1
ATOM 2231 C CA . ASP A 1 281 ? -30.159 15.399 38.823 1.00 24.20 281 ASP A CA 1
ATOM 2232 C C . ASP A 1 281 ? -30.349 15.967 40.255 1.00 24.20 281 ASP A C 1
ATOM 2234 O O . ASP A 1 281 ? -31.346 16.670 40.470 1.00 24.20 281 ASP A O 1
ATOM 2238 N N . PRO A 1 282 ? -29.418 15.839 41.227 1.00 38.25 282 PRO A N 1
ATOM 2239 C CA . PRO A 1 282 ? -28.215 15.000 41.278 1.00 38.25 282 PRO A CA 1
ATOM 2240 C C . PRO A 1 282 ? -28.044 14.259 42.634 1.00 38.25 282 PRO A C 1
ATOM 2242 O O . PRO A 1 282 ? -28.612 14.641 43.659 1.00 38.25 282 PRO A O 1
ATOM 2245 N N . ALA A 1 283 ? -27.165 13.252 42.702 1.00 25.89 283 ALA A N 1
ATOM 2246 C CA . ALA A 1 283 ? -26.586 12.822 43.981 1.00 25.89 283 ALA A CA 1
ATOM 2247 C C . ALA A 1 283 ? -25.140 12.325 43.836 1.00 25.89 283 ALA A C 1
ATOM 2249 O O . ALA A 1 283 ? -24.840 11.361 43.135 1.00 25.89 283 ALA A O 1
ATOM 2250 N N . ASP A 1 284 ? -24.265 13.024 44.556 1.00 27.06 284 ASP A N 1
ATOM 2251 C CA . ASP A 1 284 ? -22.837 12.812 44.768 1.00 27.06 284 ASP A CA 1
ATOM 2252 C C . ASP A 1 284 ? -22.440 11.351 45.038 1.00 27.06 284 ASP A C 1
ATOM 2254 O O . ASP A 1 284 ? -22.857 10.744 46.025 1.00 27.06 284 ASP A O 1
ATOM 2258 N N . THR A 1 285 ? -21.482 10.822 44.273 1.00 26.66 285 THR A N 1
ATOM 2259 C CA . THR A 1 285 ? -20.510 9.864 44.821 1.00 26.66 285 THR A CA 1
ATOM 2260 C C . THR A 1 285 ? -19.161 10.023 44.123 1.00 26.66 285 THR A C 1
ATOM 2262 O O . THR A 1 285 ? -18.943 9.589 42.995 1.00 26.66 285 THR A O 1
ATOM 2265 N N . LYS A 1 286 ? -18.215 10.647 44.832 1.00 30.06 286 LYS A N 1
ATOM 2266 C CA . LYS A 1 286 ? -16.791 10.686 44.482 1.00 30.06 286 LYS A CA 1
ATOM 2267 C C . LYS A 1 286 ? -16.223 9.265 44.385 1.00 30.06 286 LYS A C 1
ATOM 2269 O O . LYS A 1 286 ? -15.955 8.644 45.412 1.00 30.06 286 LYS A O 1
ATOM 2274 N N . SER A 1 287 ? -15.898 8.807 43.178 1.00 30.69 287 SER A N 1
ATOM 2275 C CA . SER A 1 287 ? -14.922 7.731 42.976 1.00 30.69 287 SER A CA 1
ATOM 2276 C C . SER A 1 287 ? -13.723 8.246 42.187 1.00 30.69 287 SER A C 1
ATOM 2278 O O . SER A 1 287 ? -13.847 8.771 41.083 1.00 30.69 287 SER A O 1
ATOM 2280 N N . LYS A 1 288 ? -12.560 8.120 42.824 1.00 26.38 288 LYS A N 1
ATOM 2281 C CA . LYS A 1 288 ? -11.241 8.574 42.389 1.00 26.38 288 LYS A CA 1
ATOM 2282 C C . LYS A 1 288 ? -10.892 8.142 40.963 1.00 26.38 288 LYS A C 1
ATOM 2284 O O . LYS A 1 288 ? -11.021 6.983 40.589 1.00 26.38 288 LYS A O 1
ATOM 2289 N N . SER A 1 289 ? -10.331 9.103 40.241 1.00 33.41 289 SER A N 1
ATOM 2290 C CA . SER A 1 289 ? -9.618 8.973 38.979 1.00 33.41 289 SER A CA 1
ATOM 2291 C C . SER A 1 289 ? -8.450 7.982 39.049 1.00 33.41 289 SER A C 1
ATOM 2293 O O . SER A 1 289 ? -7.466 8.221 39.751 1.00 33.41 289 SER A O 1
ATOM 2295 N N . THR A 1 290 ? -8.494 6.959 38.206 1.00 29.94 290 THR A N 1
ATOM 2296 C CA . THR A 1 290 ? -7.306 6.350 37.599 1.00 29.94 290 THR A CA 1
ATOM 2297 C C . THR A 1 290 ? -7.591 6.194 36.111 1.00 29.94 290 THR A C 1
ATOM 2299 O O . THR A 1 290 ? -8.070 5.166 35.642 1.00 29.94 290 THR A O 1
ATOM 2302 N N . GLY A 1 291 ? -7.339 7.265 35.355 1.00 33.25 291 GLY A N 1
ATOM 2303 C CA . GLY A 1 291 ? -7.359 7.243 33.895 1.00 33.25 291 GLY A CA 1
ATOM 2304 C C . GLY A 1 291 ? -6.208 6.387 33.375 1.00 33.25 291 GLY A C 1
ATOM 2305 O O . GLY A 1 291 ? -5.148 6.903 33.034 1.00 33.25 291 GLY A O 1
ATOM 2306 N N . GLY A 1 292 ? -6.398 5.069 33.364 1.00 35.38 292 GLY A N 1
ATOM 2307 C CA . GLY A 1 292 ? -5.517 4.139 32.675 1.00 35.38 292 GLY A CA 1
ATOM 2308 C C . GLY A 1 292 ? -5.665 4.356 31.176 1.00 35.38 292 GLY A C 1
ATOM 2309 O O . GLY A 1 292 ? -6.595 3.842 30.562 1.00 35.38 292 GLY A O 1
ATOM 2310 N N . ARG A 1 293 ? -4.776 5.165 30.597 1.00 49.66 293 ARG A N 1
ATOM 2311 C CA . ARG A 1 293 ? -4.681 5.381 29.150 1.00 49.66 293 ARG A CA 1
ATOM 2312 C C . ARG A 1 293 ? -4.468 4.014 28.494 1.00 49.66 293 ARG A C 1
ATOM 2314 O O . ARG A 1 293 ? -3.463 3.357 28.751 1.00 49.66 293 ARG A O 1
ATOM 2321 N N . ALA A 1 294 ? -5.445 3.533 27.733 1.00 58.59 294 ALA A N 1
ATOM 2322 C CA . ALA A 1 294 ? -5.409 2.177 27.206 1.00 58.59 294 ALA A CA 1
ATOM 2323 C C . ALA A 1 294 ? -4.465 2.123 25.991 1.00 58.59 294 ALA A C 1
ATOM 2325 O O . ALA A 1 294 ? -4.839 2.568 24.909 1.00 58.59 294 ALA A O 1
ATOM 2326 N N . SER A 1 295 ? -3.251 1.597 26.181 1.00 76.75 295 SER A N 1
ATOM 2327 C CA . SER A 1 295 ? -2.198 1.575 25.156 1.00 76.75 295 SER A CA 1
ATOM 2328 C C . SER A 1 295 ? -2.591 0.724 23.942 1.00 76.75 295 SER A C 1
ATOM 2330 O O . SER A 1 295 ? -3.168 -0.360 24.087 1.00 76.75 295 SER A O 1
ATOM 2332 N N . TRP A 1 296 ? -2.246 1.178 22.733 1.00 79.12 296 TRP A N 1
ATOM 2333 C CA . TRP A 1 296 ? -2.366 0.364 21.520 1.00 79.12 296 TRP A CA 1
ATOM 2334 C C . TRP A 1 296 ? -1.414 -0.834 21.546 1.00 79.12 296 TRP A C 1
ATOM 2336 O O . TRP A 1 296 ? -1.708 -1.854 20.922 1.00 79.12 296 TRP A O 1
ATOM 2346 N N . ASP A 1 297 ? -0.341 -0.774 22.342 1.00 74.06 297 ASP A N 1
ATOM 2347 C CA . ASP A 1 297 ? 0.547 -1.916 22.575 1.00 74.06 297 ASP A CA 1
ATOM 2348 C C . ASP A 1 297 ? -0.208 -3.108 23.181 1.00 74.06 297 ASP A C 1
ATOM 2350 O O . ASP A 1 297 ? 0.046 -4.253 22.808 1.00 74.06 297 ASP A O 1
ATOM 2354 N N . ASP A 1 298 ? -1.193 -2.859 24.051 1.00 72.00 298 ASP A N 1
ATOM 2355 C CA . ASP A 1 298 ? -2.004 -3.918 24.661 1.00 72.00 298 ASP A CA 1
ATOM 2356 C C . ASP A 1 298 ? -2.981 -4.542 23.660 1.00 72.00 298 ASP A C 1
ATOM 2358 O O . ASP A 1 298 ? -3.296 -5.733 23.737 1.00 72.00 298 ASP A O 1
ATOM 2362 N N . VAL A 1 299 ? -3.470 -3.744 22.709 1.00 67.19 299 VAL A N 1
ATOM 2363 C CA . VAL A 1 299 ? -4.394 -4.181 21.655 1.00 67.19 299 VAL A CA 1
ATOM 2364 C C . VAL A 1 299 ? -3.672 -5.116 20.691 1.00 67.19 299 VAL A C 1
ATOM 2366 O O . VAL A 1 299 ? -4.109 -6.248 20.470 1.00 67.19 299 VAL A O 1
ATOM 2369 N N . VAL A 1 300 ? -2.508 -4.688 20.203 1.00 61.38 300 VAL A N 1
ATOM 2370 C CA . VAL A 1 300 ? -1.662 -5.524 19.349 1.00 61.38 300 VAL A CA 1
ATOM 2371 C C . VAL A 1 300 ? -1.120 -6.722 20.148 1.00 61.38 300 VAL A C 1
ATOM 2373 O O . VAL A 1 300 ? -1.114 -7.851 19.658 1.00 61.38 300 VAL A O 1
ATOM 2376 N N . GLY A 1 301 ? -0.803 -6.526 21.431 1.00 60.47 301 GLY A N 1
ATOM 2377 C CA . GLY A 1 301 ? -0.473 -7.573 22.400 1.00 60.47 301 GLY A CA 1
ATOM 2378 C C . GLY A 1 301 ? -1.510 -8.700 22.484 1.00 60.47 301 GLY A C 1
ATOM 2379 O O . GLY A 1 301 ? -1.158 -9.883 22.509 1.00 60.47 301 GLY A O 1
ATOM 2380 N N . LYS A 1 302 ? -2.801 -8.351 22.508 1.00 59.22 302 LYS A N 1
ATOM 2381 C CA . LYS A 1 302 ? -3.915 -9.313 22.541 1.00 59.22 302 LYS A CA 1
ATOM 2382 C C . LYS A 1 302 ? -4.094 -10.054 21.218 1.00 59.22 302 LYS A C 1
ATOM 2384 O O . LYS A 1 302 ? -4.392 -11.248 21.263 1.00 59.22 302 LYS A O 1
ATOM 2389 N N . LEU A 1 303 ? -3.859 -9.405 20.074 1.00 55.44 303 LEU A N 1
ATOM 2390 C CA . LEU A 1 303 ? -3.836 -10.078 18.768 1.00 55.44 303 LEU A CA 1
ATOM 2391 C C . LEU A 1 303 ? -2.758 -11.170 18.729 1.00 55.44 303 LEU A C 1
ATOM 2393 O O . LEU A 1 303 ? -3.056 -12.308 18.368 1.00 55.44 303 LEU A O 1
ATOM 2397 N N . PHE A 1 304 ? -1.552 -10.887 19.239 1.00 57.66 304 PHE A N 1
ATOM 2398 C CA . PHE A 1 304 ? -0.487 -11.897 19.323 1.00 57.66 304 PHE A CA 1
ATOM 2399 C C . PHE A 1 304 ? -0.873 -13.105 20.187 1.00 57.66 304 PHE A C 1
ATOM 2401 O O . PHE A 1 304 ? -0.534 -14.243 19.854 1.00 57.66 304 PHE A O 1
ATOM 2408 N N . LYS A 1 305 ? -1.588 -12.880 21.299 1.00 50.06 305 LYS A N 1
ATOM 2409 C CA . LYS A 1 305 ? -2.028 -13.956 22.205 1.00 50.06 305 LYS A CA 1
ATOM 2410 C C . LYS A 1 305 ? -3.173 -14.785 21.618 1.00 50.06 305 LYS A C 1
ATOM 2412 O O . LYS A 1 305 ? -3.125 -16.010 21.711 1.00 50.06 305 LYS A O 1
ATOM 2417 N N . LYS A 1 306 ? -4.169 -14.143 20.994 1.00 49.53 306 LYS A N 1
ATOM 2418 C CA . LYS A 1 306 ? -5.322 -14.823 20.377 1.00 49.53 306 LYS A CA 1
ATOM 2419 C C . LYS A 1 306 ? -4.880 -15.731 19.222 1.00 49.53 306 LYS A C 1
ATOM 2421 O O . LYS A 1 306 ? -5.368 -16.851 19.101 1.00 49.53 306 LYS A O 1
ATOM 2426 N N . GLU A 1 307 ? -3.890 -15.301 18.442 1.00 48.56 307 GLU A N 1
ATOM 2427 C CA . GLU A 1 307 ? -3.337 -16.098 17.342 1.00 48.56 307 GLU A CA 1
ATOM 2428 C C . GLU A 1 307 ? -2.357 -17.188 17.802 1.00 48.56 307 GLU A C 1
ATOM 2430 O O . GLU A 1 307 ? -2.378 -18.295 17.262 1.00 48.56 307 GLU A O 1
ATOM 2435 N N . SER A 1 308 ? -1.548 -16.932 18.840 1.00 43.28 308 SER A N 1
ATOM 2436 C CA . SER A 1 308 ? -0.716 -17.979 19.460 1.00 43.28 308 SER A CA 1
ATOM 2437 C C . SER A 1 308 ? -1.575 -19.111 20.040 1.00 43.28 308 SER A C 1
ATOM 2439 O O . SER A 1 308 ? -1.212 -20.280 19.923 1.00 43.28 308 SER A O 1
ATOM 2441 N N . GLY A 1 309 ? -2.747 -18.783 20.599 1.00 37.06 309 GLY A N 1
ATOM 2442 C CA . GLY A 1 309 ? -3.730 -19.771 21.054 1.00 37.06 309 GLY A CA 1
ATOM 2443 C C . GLY A 1 309 ? -4.330 -20.598 19.911 1.00 37.06 309 GLY A C 1
ATOM 2444 O O . GLY A 1 309 ? -4.460 -21.812 20.035 1.00 37.06 309 GLY A O 1
ATOM 2445 N N . HIS A 1 310 ? -4.620 -19.978 18.764 1.00 39.12 310 HIS A N 1
ATOM 2446 C CA . HIS A 1 310 ? -5.152 -20.680 17.588 1.00 39.12 310 HIS A CA 1
ATOM 2447 C C . HIS A 1 310 ? -4.103 -21.572 16.886 1.00 39.12 310 HIS A C 1
ATOM 2449 O O . HIS A 1 310 ? -4.453 -22.574 16.260 1.00 39.12 310 HIS A O 1
ATOM 2455 N N . LEU A 1 311 ? -2.811 -21.237 16.994 1.00 39.66 311 LEU A N 1
ATOM 2456 C CA . LEU A 1 311 ? -1.700 -22.091 16.549 1.00 39.66 311 LEU A CA 1
ATOM 2457 C C . LEU A 1 311 ? -1.491 -23.312 17.456 1.00 39.66 311 LEU A C 1
ATOM 2459 O O . LEU A 1 311 ? -1.161 -24.382 16.948 1.00 39.66 311 LEU A O 1
ATOM 2463 N N . LEU A 1 312 ? -1.692 -23.167 18.770 1.00 34.88 312 LEU A N 1
ATOM 2464 C CA . LEU A 1 312 ? -1.621 -24.282 19.723 1.00 34.88 312 LEU A CA 1
ATOM 2465 C C . LEU A 1 312 ? -2.794 -25.255 19.538 1.00 34.88 312 LEU A C 1
ATOM 2467 O O . LEU A 1 312 ? -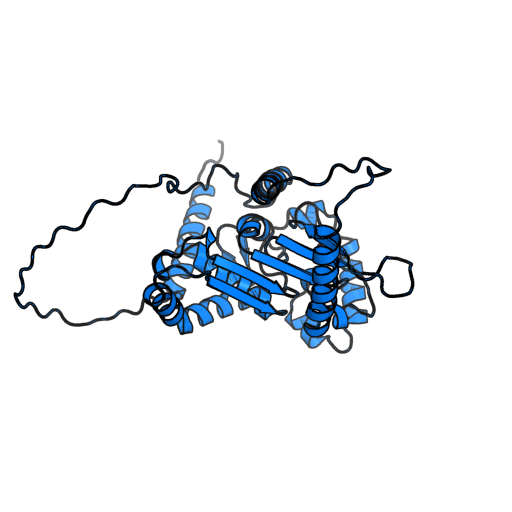2.575 -26.458 19.475 1.00 34.88 312 LEU A O 1
ATOM 2471 N N . LEU A 1 313 ? -4.008 -24.744 19.310 1.00 34.31 313 LEU A N 1
ATOM 2472 C CA . LEU A 1 313 ? -5.196 -25.574 19.061 1.00 34.31 313 LEU A CA 1
ATOM 2473 C C . LEU A 1 313 ? -5.113 -26.407 17.768 1.00 34.31 313 LEU A C 1
ATOM 2475 O O . LEU A 1 313 ? -5.723 -27.467 17.689 1.00 34.31 313 LEU A O 1
ATOM 2479 N N . LYS A 1 314 ? -4.336 -25.975 16.763 1.00 35.78 314 LYS A N 1
ATOM 2480 C CA . LYS A 1 314 ? -4.085 -26.767 15.540 1.00 35.78 314 LYS A CA 1
ATOM 2481 C C . LYS A 1 314 ? -2.992 -27.831 15.698 1.00 35.78 314 LYS A C 1
ATOM 2483 O O . LYS A 1 314 ? -2.788 -28.604 14.766 1.00 35.78 314 LYS A O 1
ATOM 2488 N N . ARG A 1 315 ? -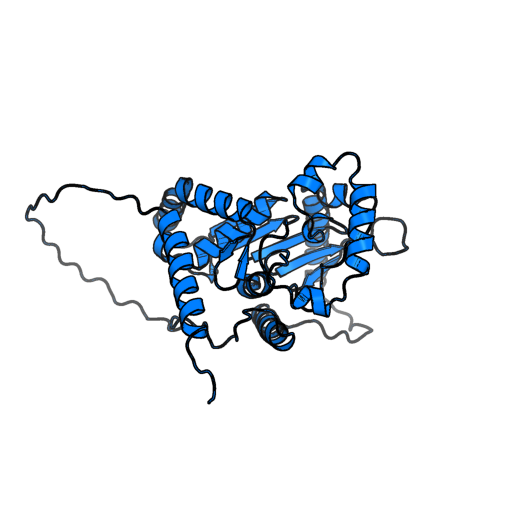2.263 -27.857 16.820 1.00 33.12 315 ARG A N 1
ATOM 2489 C CA . ARG A 1 315 ? -1.163 -28.808 17.052 1.00 33.12 315 ARG A CA 1
ATOM 2490 C C . ARG A 1 315 ? -1.582 -30.048 17.845 1.00 33.12 315 ARG A C 1
ATOM 2492 O O . ARG A 1 315 ? -0.888 -31.054 17.754 1.00 33.12 315 ARG A O 1
ATOM 2499 N N . ASP A 1 316 ? -2.743 -30.002 18.495 1.00 38.69 316 ASP A N 1
ATOM 2500 C CA . ASP A 1 316 ? -3.288 -31.106 19.283 1.00 38.69 316 ASP A CA 1
ATOM 2501 C C . ASP A 1 316 ? -4.555 -31.668 18.618 1.00 38.69 316 ASP A C 1
ATOM 2503 O O . ASP A 1 316 ? -5.686 -31.382 19.001 1.00 38.69 316 ASP A O 1
ATOM 2507 N N . SER A 1 317 ? -4.374 -32.450 17.553 1.00 37.94 317 SER A N 1
ATOM 2508 C CA . SER A 1 317 ? -5.373 -33.435 17.107 1.00 37.94 317 SER A CA 1
ATOM 2509 C C . SER A 1 317 ? -4.704 -34.556 16.300 1.00 37.94 317 SER A C 1
ATOM 2511 O O . SER A 1 317 ? -4.547 -34.472 15.086 1.00 37.94 317 SER A O 1
ATOM 2513 N N . ASN A 1 318 ? -4.373 -35.614 17.048 1.00 31.56 318 ASN A N 1
ATOM 2514 C CA . ASN A 1 318 ? -4.117 -37.014 16.677 1.00 31.56 318 ASN A CA 1
ATOM 2515 C C . ASN A 1 318 ? -2.780 -37.416 16.015 1.00 31.56 318 ASN A C 1
ATOM 2517 O O . ASN A 1 318 ? -2.522 -37.072 14.861 1.00 31.56 318 ASN A O 1
ATOM 2521 N N . PRO A 1 319 ? -2.004 -38.310 16.665 1.00 32.97 319 PRO A N 1
ATOM 2522 C CA . PRO A 1 319 ? -1.278 -39.377 15.980 1.00 32.97 319 PRO A CA 1
ATOM 2523 C C . PRO A 1 319 ? -2.199 -40.605 15.772 1.00 32.97 319 PRO A C 1
ATOM 2525 O O . PRO A 1 319 ? -3.069 -40.842 16.612 1.00 32.97 319 PRO A O 1
ATOM 2528 N N . PRO A 1 320 ? -2.044 -41.402 14.699 1.00 48.47 320 PRO A N 1
ATOM 2529 C CA . PRO A 1 320 ? -2.638 -42.731 14.643 1.00 48.47 320 PRO A CA 1
ATOM 2530 C C . PRO A 1 320 ? -1.712 -43.768 15.301 1.00 48.47 320 PRO A C 1
ATOM 2532 O O . PRO A 1 320 ? -0.489 -43.700 15.146 1.00 48.47 320 PRO A O 1
ATOM 2535 N N . GLU A 1 321 ? -2.333 -44.692 16.038 1.00 38.88 321 GLU A N 1
ATOM 2536 C CA . GLU A 1 321 ? -1.796 -46.011 16.415 1.00 38.88 321 GLU A CA 1
ATOM 2537 C C . GLU A 1 321 ? -1.562 -46.906 15.189 1.00 38.88 321 GLU A C 1
ATOM 2539 O O . GLU A 1 321 ? -2.312 -46.764 14.191 1.00 38.88 321 GLU A O 1
#

Solvent-accessible surface area (backbone atoms only — not comparable to full-atom values): 18585 Å² total; per-residue (Å²): 110,38,76,52,95,71,30,28,29,37,43,67,41,47,52,54,21,46,51,50,44,60,72,42,36,65,56,54,21,48,55,37,57,76,61,67,70,69,71,70,50,73,37,68,25,54,35,69,46,6,25,20,28,48,48,33,47,54,52,45,65,75,42,23,70,79,40,73,54,56,55,63,92,38,40,39,24,44,19,31,37,22,31,41,33,26,8,57,41,48,15,56,73,38,36,88,39,27,40,20,39,37,31,70,41,32,47,51,42,23,46,87,66,62,65,68,60,54,66,72,32,59,94,49,38,71,63,50,50,49,55,50,39,54,57,58,69,74,51,57,66,76,60,56,57,57,37,60,84,46,53,28,44,52,11,22,35,38,37,38,37,33,65,53,90,99,50,92,67,82,48,83,47,44,81,46,78,45,61,68,56,91,71,51,65,53,67,60,57,92,49,101,51,15,71,57,33,52,34,66,72,52,40,51,57,48,48,50,54,32,50,53,52,53,52,53,64,70,66,54,80,83,85,66,85,68,94,63,90,68,85,72,84,85,65,52,73,66,54,54,50,50,53,46,40,55,48,38,44,76,69,57,32,58,68,44,63,63,86,81,82,68,74,72,95,76,88,72,90,78,81,84,80,82,91,79,93,79,91,86,83,88,83,93,76,96,74,85,88,74,86,74,78,82,53,51,67,58,55,56,50,48,54,51,51,57,50,52,50,55,57,53,62,70,69,71,78,82,82,83,134

InterPro domains:
  IPR002921 Fungal lipase-type domain [PF01764] (5-113)
  IPR029058 Alpha/Beta hydrolase fold [G3DSA:3.40.50.1820] (1-123)
  IPR029058 Alpha/Beta hydrolase fold [SSF53474] (4-113)

pLDDT: mean 75.16, std 21.8, range [22.75, 98.25]

Sequence (321 aa):
MQMFDGGYVHHGLLKSAIWLLNEEGETLKRLWLENGSNYDMVFAGHSLGSGVAALLTVIVVNHRDRLGGVPRCKVRCYALAPARCMSLNLAVKYADVIYSVVLQDDFLPRTATPLEDIFKSIFCLPCFLFLVCLRDTFIPEGRKLRDPRRLYAPGRMYHIVERKCCRCGRFPPEVRTAIPVDGRFEHIVLSCNATSDHGIIWIEREAEKALLRMKESCSETVTTAPKVQKLERLRTFEKEHKDALERAVSLNVPHAVTPNEEAPEDQKPEEAPEIEDKSEDPADTKSKSTGGRASWDDVVGKLFKKESGHLLLKRDSNPPE